Protein AF-A0A8J3LTC5-F1 (afdb_monomer_lite)

Foldseek 3Di:
DDDDDDDDDDPDDDDDPPDDDDPDLVQLLQLLVQVLVQCVVVVDDPADFPDDDDDDLDQHGHDDDDPDDDDDDDDDDDDDPDDDDDDDQQPQLCVPWPFDDFDDDDDDDPLPPDPPLCPRVLVRFARTATDQFQKHFHHSVVQVLVQVLLCLLDPCCVVFKTFTMAGQQLWTWIWGRPDPDATFIKTHHLLQSDIGTPVDHPRCCRNPCCNPPVCVSPVVLVVVLCVVVVVDDGQDSQKHWYFCGRVSSNDDPDSVRTDIDGSSVRSSVSSSVCVVCVPPDRNDYPPHDDDDDD

Sequence (294 aa):
MDVGHTVELQLDGMDDISNMSLFDRSVNRSLGSQTDKQIKKLGLSPGDLGGRSTDHFEITLSRFTRGGERATRWTAPRPDHNLSWESAVLENFLTQYRVTDRLDEAPAGDLGAVPPDLAELFRSMAGLTFNDGLYRIHTPRTAADSNEFCARLIQGFADSMYCFGFDWLGRNLAIDMSGRGEPLVVLVEPGAGEYMESGMGIRAFHDETLVEDPTALAAGFFDEWRAAHPEFTRLRYDQCIGCKVPLFLGGEDEVDNLEVVPYDVYWELCVQLRTGVRRMAPGTSIGRIIKASE

Organism: NCBI:txid373681

Secondary structure (DSSP, 8-state):
------------S---S-------HHHHHHHHHHHHHHHHHHT--TT-------SSS------------------PPPPPS----S--TTHHHHHHS-EEEEPPP----------GGGHHHHHHHTTEEEGGGTEEEPPHHHHHHHHHHHHHHSTTHHHHEEEEEEETT-PEEEEE--SSSSPEEEEEETTTTEEEEEEEEHHHIIIIIHHH-GGGGTHHHHHHHHHH-TT-----TTEEEEESS-GGGT--SSGGGEEEEEHHHHHHHHHHHHHHHTTSPTT-------PPP-

Radius of gyration: 21.99 Å; chains: 1; bounding box: 78×55×55 Å

pLDDT: mean 70.3, std 28.05, range [23.91, 98.69]

InterPro domains:
  IPR015002 T6SS immunity protein Tdi1, C-terminal [PF08906] (231-273)

Structure (mmCIF, N/CA/C/O backbone):
data_AF-A0A8J3LTC5-F1
#
_entry.id   AF-A0A8J3LTC5-F1
#
loop_
_atom_site.group_PDB
_atom_site.id
_atom_site.type_symbol
_atom_site.label_atom_id
_atom_site.label_alt_id
_atom_site.label_comp_id
_atom_site.label_asym_id
_atom_site.label_entity_id
_atom_site.label_seq_id
_atom_site.pdbx_PDB_ins_code
_atom_site.Cartn_x
_atom_site.Cartn_y
_atom_site.Cartn_z
_atom_site.occupancy
_atom_site.B_iso_or_equiv
_atom_site.auth_seq_id
_atom_site.auth_comp_id
_atom_site.auth_asym_id
_atom_site.auth_atom_id
_atom_site.pdbx_PDB_model_num
ATOM 1 N N . MET A 1 1 ? 50.823 -24.101 32.800 1.00 31.62 1 MET A N 1
ATOM 2 C CA . MET A 1 1 ? 50.719 -23.242 31.607 1.00 31.62 1 MET A CA 1
ATOM 3 C C . MET A 1 1 ? 50.329 -24.154 30.452 1.00 31.62 1 MET A C 1
ATOM 5 O O . MET A 1 1 ? 51.098 -25.055 30.152 1.00 31.62 1 MET A O 1
ATOM 9 N N . ASP A 1 2 ? 49.130 -24.051 29.890 1.00 28.39 2 ASP A N 1
ATOM 10 C CA . ASP A 1 2 ? 48.067 -23.115 30.278 1.00 28.39 2 ASP A CA 1
ATOM 11 C C . ASP A 1 2 ? 46.662 -23.719 30.193 1.00 28.39 2 ASP A C 1
ATOM 13 O O . ASP A 1 2 ? 46.491 -24.822 29.676 1.00 28.39 2 ASP A O 1
ATOM 17 N N . VAL A 1 3 ? 45.693 -23.033 30.800 1.00 29.30 3 VAL A N 1
ATOM 18 C CA . VAL A 1 3 ? 44.331 -23.527 31.061 1.00 29.30 3 VAL A CA 1
ATOM 19 C C . VAL A 1 3 ? 43.290 -22.629 30.391 1.00 29.30 3 VAL A C 1
ATOM 21 O O . VAL A 1 3 ? 43.399 -21.410 30.453 1.00 29.30 3 VAL A O 1
ATOM 24 N N . GLY A 1 4 ? 42.227 -23.245 29.865 1.00 25.70 4 GLY A N 1
ATOM 25 C CA . GLY A 1 4 ? 40.977 -22.569 29.503 1.00 25.70 4 GLY A CA 1
ATOM 26 C C . GLY A 1 4 ? 40.869 -22.151 28.025 1.00 25.70 4 GLY A C 1
ATOM 27 O O . GLY A 1 4 ? 41.874 -21.911 27.369 1.00 25.70 4 GLY A O 1
ATOM 28 N N . HIS A 1 5 ? 39.678 -22.073 27.424 1.00 29.86 5 HIS A N 1
ATOM 29 C CA . HIS A 1 5 ? 38.336 -22.322 27.967 1.00 29.86 5 HIS A CA 1
ATOM 30 C C . HIS A 1 5 ? 37.431 -23.009 26.937 1.00 29.86 5 HIS A C 1
ATOM 32 O O . HIS A 1 5 ? 37.390 -22.617 25.773 1.00 29.86 5 HIS A O 1
ATOM 38 N N . THR A 1 6 ? 36.647 -23.984 27.399 1.00 28.30 6 THR A N 1
ATOM 39 C CA . THR A 1 6 ? 35.408 -24.402 26.733 1.00 28.30 6 THR A CA 1
ATOM 40 C C . THR A 1 6 ? 34.361 -23.308 26.931 1.00 28.30 6 THR A C 1
ATOM 42 O O . THR A 1 6 ? 34.205 -22.822 28.052 1.00 28.30 6 THR A O 1
ATOM 45 N N . VAL A 1 7 ? 33.619 -22.958 25.881 1.00 26.34 7 VAL A N 1
ATOM 46 C CA . VAL A 1 7 ? 32.373 -22.191 25.996 1.00 26.34 7 VAL A CA 1
ATOM 47 C C . VAL A 1 7 ? 31.274 -23.003 25.326 1.00 26.34 7 VAL A C 1
ATOM 49 O O . VAL A 1 7 ? 31.188 -23.061 24.101 1.00 26.34 7 VAL A O 1
ATOM 52 N N . GLU A 1 8 ? 30.456 -23.660 26.143 1.00 24.47 8 GLU A N 1
ATOM 53 C CA . GLU A 1 8 ? 29.124 -24.086 25.725 1.00 24.47 8 GLU A CA 1
ATOM 54 C C . GLU A 1 8 ? 28.235 -22.843 25.648 1.00 24.47 8 GLU A C 1
ATOM 56 O O . GLU A 1 8 ? 28.201 -22.042 26.582 1.00 24.47 8 GLU A O 1
ATOM 61 N N . LEU A 1 9 ? 27.494 -22.694 24.551 1.00 26.22 9 LEU A N 1
ATOM 62 C CA . LEU A 1 9 ? 26.351 -21.791 24.487 1.00 26.22 9 LEU A CA 1
ATOM 63 C C . LEU A 1 9 ? 25.085 -22.643 24.468 1.00 26.22 9 LEU A C 1
ATOM 65 O O . LEU A 1 9 ? 24.658 -23.124 23.419 1.00 26.22 9 LEU A O 1
ATOM 69 N N . GLN A 1 10 ? 24.490 -22.825 25.648 1.00 24.31 10 GLN A N 1
ATOM 70 C CA . GLN A 1 10 ? 23.059 -23.089 25.726 1.00 24.31 10 GLN A CA 1
ATOM 71 C C . GLN A 1 10 ? 22.331 -21.862 25.175 1.00 24.31 10 GLN A C 1
ATOM 73 O O . GLN A 1 10 ? 22.488 -20.765 25.708 1.00 24.31 10 GLN A O 1
ATOM 78 N N . LEU A 1 11 ? 21.516 -22.064 24.144 1.00 26.73 11 LEU A N 1
ATOM 79 C CA . LEU A 1 11 ? 20.452 -21.141 23.775 1.00 26.73 11 LEU A CA 1
ATOM 80 C C . LEU A 1 11 ? 19.127 -21.839 24.067 1.00 26.73 11 LEU A C 1
ATOM 82 O O . LEU A 1 11 ? 18.593 -22.579 23.247 1.00 26.73 11 LEU A O 1
ATOM 86 N N . ASP A 1 12 ? 18.661 -21.630 25.293 1.00 25.41 12 ASP A N 1
ATOM 87 C CA . ASP A 1 12 ? 17.285 -21.858 25.710 1.00 25.41 12 ASP A CA 1
ATOM 88 C C . ASP A 1 12 ? 16.775 -20.505 26.219 1.00 25.41 12 ASP A C 1
ATOM 90 O O . ASP A 1 12 ? 17.345 -19.950 27.161 1.00 25.41 12 ASP A O 1
ATOM 94 N N . GLY A 1 13 ? 15.770 -19.939 25.546 1.00 24.36 13 GLY A N 1
ATOM 95 C CA . GLY A 1 13 ? 15.201 -18.631 25.880 1.00 24.36 13 GLY A CA 1
ATOM 96 C C . GLY A 1 13 ? 15.113 -17.639 24.716 1.00 24.36 13 GLY A C 1
ATOM 97 O O . GLY A 1 13 ? 16.078 -16.948 24.423 1.00 24.36 13 GLY A O 1
ATOM 98 N N . MET A 1 14 ? 13.894 -17.520 24.174 1.00 25.42 14 MET A N 1
ATOM 99 C CA . MET A 1 14 ? 13.327 -16.349 23.480 1.00 25.42 14 MET A CA 1
ATOM 100 C C . MET A 1 14 ? 14.137 -15.758 22.310 1.00 25.42 14 MET A C 1
ATOM 102 O O . MET A 1 14 ? 15.011 -14.917 22.502 1.00 25.42 14 MET A O 1
ATOM 106 N N . ASP A 1 15 ? 13.732 -16.110 21.085 1.00 29.50 15 ASP A N 1
ATOM 107 C CA . ASP A 1 15 ? 14.152 -15.420 19.860 1.00 29.50 15 ASP A CA 1
ATOM 108 C C . ASP A 1 15 ? 13.657 -13.960 19.866 1.00 29.50 15 ASP A C 1
ATOM 110 O O . ASP A 1 15 ? 12.495 -13.664 19.578 1.00 29.50 15 ASP A O 1
ATOM 114 N N . ASP A 1 16 ? 14.555 -13.046 20.227 1.00 23.91 16 ASP A N 1
ATOM 115 C CA . ASP A 1 16 ? 14.355 -11.599 20.185 1.00 23.91 16 ASP A CA 1
ATOM 116 C C . ASP A 1 16 ? 14.479 -11.104 18.727 1.00 23.91 16 ASP A C 1
ATOM 118 O O . ASP A 1 16 ? 15.481 -11.368 18.052 1.00 23.91 16 ASP A O 1
ATOM 122 N N . ILE A 1 17 ? 13.456 -10.409 18.213 1.00 28.39 17 ILE A N 1
ATOM 123 C CA . ILE A 1 17 ? 13.329 -10.006 16.795 1.00 28.39 17 ILE A CA 1
ATOM 124 C C . ILE A 1 17 ? 14.164 -8.737 16.523 1.00 28.39 17 ILE A C 1
ATOM 126 O O . ILE A 1 17 ? 13.683 -7.713 16.047 1.00 28.39 17 ILE A O 1
ATOM 130 N N . SER A 1 18 ? 15.450 -8.785 16.873 1.00 26.88 18 SER A N 1
ATOM 131 C CA . SER A 1 18 ? 16.335 -7.615 16.900 1.00 26.88 18 SER A CA 1
ATOM 132 C C . SER A 1 18 ? 17.757 -7.895 16.388 1.00 26.88 18 SER A C 1
ATOM 134 O O . SER A 1 18 ? 18.720 -7.267 16.818 1.00 26.88 18 SER A O 1
ATOM 136 N N . ASN A 1 19 ? 17.908 -8.802 15.410 1.00 24.11 19 ASN A N 1
ATOM 137 C CA . ASN A 1 19 ? 19.162 -8.988 14.660 1.00 24.11 19 ASN A CA 1
ATOM 138 C C . ASN A 1 19 ? 18.941 -9.441 13.201 1.00 24.11 19 ASN A C 1
ATOM 140 O O . ASN A 1 19 ? 19.167 -10.598 12.849 1.00 24.11 19 ASN A O 1
ATOM 144 N N . MET A 1 20 ? 18.579 -8.506 12.316 1.00 26.44 20 MET A N 1
ATOM 145 C CA . MET A 1 20 ? 18.713 -8.690 10.863 1.00 26.44 20 MET A CA 1
ATOM 146 C C . MET A 1 20 ? 19.677 -7.665 10.266 1.00 26.44 20 MET A C 1
ATOM 148 O O . MET A 1 20 ? 19.299 -6.588 9.812 1.00 26.44 20 MET A O 1
ATOM 152 N N . SER A 1 21 ? 20.957 -8.038 10.217 1.00 25.97 21 SER A N 1
ATOM 153 C CA . SER A 1 21 ? 21.893 -7.419 9.284 1.00 25.97 21 SER A CA 1
ATOM 154 C C . SER A 1 21 ? 21.507 -7.798 7.853 1.00 25.97 21 SER A C 1
ATOM 156 O O . SER A 1 21 ? 21.454 -8.986 7.536 1.00 25.97 21 SER A O 1
ATOM 158 N N . LEU A 1 22 ? 21.291 -6.786 7.008 1.00 28.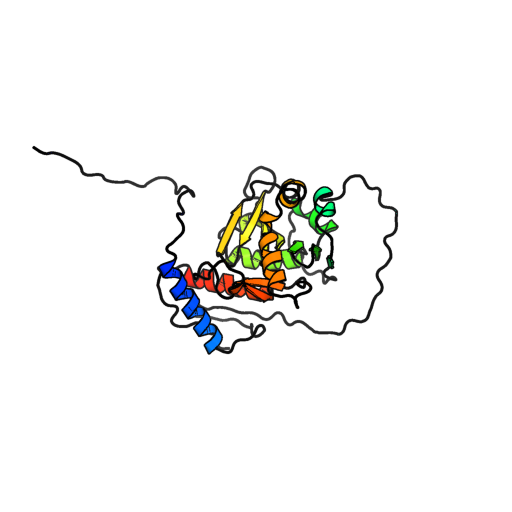80 22 LEU A N 1
ATOM 159 C CA . LEU A 1 22 ? 21.126 -6.852 5.548 1.00 28.80 22 LEU A CA 1
ATOM 160 C C . LEU A 1 22 ? 21.775 -8.101 4.912 1.00 28.80 22 LEU A C 1
ATOM 162 O O . LEU A 1 22 ? 23.002 -8.198 4.840 1.00 28.80 22 LEU A O 1
ATOM 166 N N . PHE A 1 23 ? 20.949 -9.043 4.445 1.00 29.12 23 PHE A N 1
ATOM 167 C CA . PHE A 1 23 ? 21.413 -10.307 3.863 1.00 29.12 23 PHE A CA 1
ATOM 168 C C . PHE A 1 23 ? 22.238 -10.115 2.571 1.00 29.12 23 PHE A C 1
ATOM 170 O O . PHE A 1 23 ? 22.130 -9.114 1.860 1.00 29.12 23 PHE A O 1
ATOM 177 N N . ASP A 1 24 ? 23.092 -11.100 2.281 1.00 31.95 24 ASP A N 1
ATOM 178 C CA . ASP A 1 24 ? 24.191 -11.014 1.311 1.00 31.95 24 ASP A CA 1
ATOM 179 C C . ASP A 1 24 ? 23.737 -10.738 -0.142 1.00 31.95 24 ASP A C 1
ATOM 181 O O . ASP A 1 24 ? 23.257 -11.615 -0.871 1.00 31.95 24 ASP A O 1
ATOM 185 N N . ARG A 1 25 ? 23.960 -9.492 -0.587 1.00 31.03 25 ARG A N 1
ATOM 186 C CA . ARG A 1 25 ? 23.574 -8.960 -1.910 1.00 31.03 25 ARG A CA 1
ATOM 187 C C . ARG A 1 25 ? 24.121 -9.761 -3.099 1.00 31.03 25 ARG A C 1
ATOM 189 O O . ARG A 1 25 ? 23.594 -9.652 -4.204 1.00 31.03 25 ARG A O 1
ATOM 196 N N . SER A 1 26 ? 25.202 -10.527 -2.927 1.00 26.58 26 SER A N 1
ATOM 197 C CA . SER A 1 26 ? 25.793 -11.310 -4.024 1.00 26.58 26 SER A CA 1
ATOM 198 C C . SER A 1 26 ? 24.923 -12.499 -4.440 1.00 26.58 26 SER A C 1
ATOM 200 O O . SER A 1 26 ? 24.885 -12.867 -5.615 1.00 26.58 26 SER A O 1
ATOM 202 N N . VAL A 1 27 ? 24.197 -13.062 -3.477 1.00 28.03 27 VAL A N 1
ATOM 203 C CA . VAL A 1 27 ? 23.517 -14.346 -3.598 1.00 28.03 27 VAL A CA 1
ATOM 204 C C . VAL A 1 27 ? 22.135 -14.192 -4.230 1.00 28.03 27 VAL A C 1
ATOM 206 O O . VAL A 1 27 ? 21.767 -14.957 -5.126 1.00 28.03 27 VAL A O 1
ATOM 209 N N . ASN A 1 28 ? 21.397 -13.157 -3.823 1.00 30.69 28 ASN A N 1
ATOM 210 C CA . ASN A 1 28 ? 20.033 -12.936 -4.289 1.00 30.69 28 ASN A CA 1
ATOM 211 C C . ASN A 1 28 ? 19.993 -12.554 -5.783 1.00 30.69 28 ASN A C 1
ATOM 213 O O . ASN A 1 28 ? 19.216 -13.146 -6.522 1.00 30.69 28 ASN A O 1
ATOM 217 N N . ARG A 1 29 ? 20.910 -11.709 -6.288 1.00 32.47 29 ARG A N 1
ATOM 218 C CA . ARG A 1 29 ? 20.985 -11.333 -7.725 1.00 32.47 29 ARG A CA 1
ATOM 219 C C . ARG A 1 29 ? 20.972 -12.514 -8.711 1.00 32.47 29 ARG A C 1
ATOM 221 O O . ARG A 1 29 ? 20.499 -12.383 -9.843 1.00 32.47 29 ARG A O 1
ATOM 228 N N . SER A 1 30 ? 21.490 -13.674 -8.301 1.00 31.00 30 SER A N 1
ATOM 229 C CA . SER A 1 30 ? 21.463 -14.898 -9.111 1.00 31.00 30 SER A CA 1
ATOM 230 C C . SER A 1 30 ? 20.042 -15.453 -9.288 1.00 31.00 30 SER A C 1
ATOM 232 O O . SER A 1 30 ? 19.679 -15.861 -10.392 1.00 31.00 30 SER A O 1
ATOM 234 N N . LEU A 1 31 ? 19.221 -15.427 -8.232 1.00 30.22 31 LEU A N 1
ATOM 235 C CA . LEU A 1 31 ? 17.828 -15.892 -8.227 1.00 30.22 31 LEU A CA 1
ATOM 236 C C . LEU A 1 31 ? 16.933 -15.016 -9.112 1.00 30.22 31 LEU A C 1
ATOM 238 O O . LEU A 1 31 ? 16.167 -15.535 -9.931 1.00 30.22 31 LEU A O 1
ATOM 242 N N . GLY A 1 32 ? 17.078 -13.696 -9.000 1.00 31.05 32 GLY A N 1
ATOM 243 C CA . GLY A 1 32 ? 16.338 -12.723 -9.796 1.00 31.05 32 GLY A CA 1
ATOM 244 C C . GLY A 1 32 ? 16.607 -12.877 -11.288 1.00 31.05 32 GLY A C 1
ATOM 245 O O . GLY A 1 32 ? 15.689 -13.129 -12.065 1.00 31.05 32 GLY A O 1
ATOM 246 N N . SER A 1 33 ? 17.886 -12.882 -11.687 1.00 35.19 33 SER A N 1
ATOM 247 C CA . SER A 1 33 ? 18.285 -13.073 -13.091 1.00 35.19 33 SER A CA 1
ATOM 248 C C . SER A 1 33 ? 17.805 -14.402 -13.694 1.00 35.19 33 SER A C 1
ATOM 250 O O . SER A 1 33 ? 17.624 -14.502 -14.910 1.00 35.19 33 SER A O 1
ATOM 252 N N . GLN A 1 34 ? 17.618 -15.443 -12.877 1.00 34.25 34 GLN A N 1
ATOM 253 C CA . GLN A 1 34 ? 17.077 -16.729 -13.322 1.00 34.25 34 GLN A CA 1
ATOM 254 C C . GLN A 1 34 ? 15.556 -16.686 -13.492 1.00 34.25 34 GLN A C 1
ATOM 256 O O . GLN A 1 34 ? 15.058 -17.146 -14.518 1.00 34.25 34 GLN A O 1
ATOM 261 N N . THR A 1 35 ? 14.838 -16.093 -12.537 1.00 37.78 35 THR A N 1
ATOM 262 C CA . THR A 1 35 ? 13.380 -15.878 -12.582 1.00 37.78 35 THR A CA 1
ATOM 263 C C . THR A 1 35 ? 12.986 -15.089 -13.829 1.00 37.78 35 THR A C 1
ATOM 265 O O . THR A 1 35 ? 12.155 -15.533 -14.619 1.00 37.78 35 THR A O 1
ATOM 268 N N . ASP A 1 36 ? 13.704 -14.001 -14.090 1.00 40.97 36 ASP A N 1
ATOM 269 C CA . ASP A 1 36 ? 13.510 -13.117 -15.238 1.00 40.97 36 ASP A CA 1
ATOM 270 C C . ASP A 1 36 ? 13.684 -13.845 -16.587 1.00 40.97 36 ASP A C 1
ATOM 272 O O . ASP A 1 36 ? 12.889 -13.705 -17.522 1.00 40.97 36 ASP A O 1
ATOM 276 N N . LYS A 1 37 ? 14.703 -14.715 -16.675 1.00 43.91 37 LYS A N 1
ATOM 277 C CA . LYS A 1 37 ? 14.948 -15.579 -17.842 1.00 43.91 37 LYS A CA 1
ATOM 278 C C . LYS A 1 37 ? 13.875 -16.656 -18.005 1.00 43.91 37 LYS A C 1
ATOM 280 O O . LYS A 1 37 ? 13.566 -17.007 -19.140 1.00 43.91 37 LYS A O 1
ATOM 285 N N . GLN A 1 38 ? 13.317 -17.187 -16.916 1.00 42.09 38 GLN A N 1
ATOM 286 C CA . GLN A 1 38 ? 12.228 -18.172 -16.961 1.00 42.09 38 GLN A CA 1
ATOM 287 C C . GLN A 1 38 ? 10.937 -17.517 -17.478 1.00 42.09 38 GLN A C 1
ATOM 289 O O . GLN A 1 38 ? 10.353 -18.025 -18.432 1.00 42.09 38 GLN A O 1
ATOM 294 N N . ILE A 1 39 ? 10.549 -16.356 -16.935 1.00 44.84 39 ILE A N 1
ATOM 295 C CA . ILE A 1 39 ? 9.355 -15.596 -17.353 1.00 44.84 39 ILE A CA 1
ATOM 296 C C . ILE A 1 39 ? 9.434 -15.244 -18.848 1.00 44.84 39 ILE A C 1
ATOM 298 O O . ILE A 1 39 ? 8.544 -15.608 -19.620 1.00 44.84 39 ILE A O 1
ATOM 302 N N . LYS A 1 40 ? 10.555 -14.654 -19.290 1.00 47.81 40 LYS A N 1
ATOM 303 C CA . LYS A 1 40 ? 10.793 -14.302 -20.705 1.00 47.81 40 LYS A CA 1
ATOM 304 C C . LYS A 1 40 ? 10.814 -15.528 -21.631 1.00 47.81 40 LYS A C 1
ATOM 306 O O . LYS A 1 40 ? 10.359 -15.442 -22.768 1.00 47.81 40 LYS A O 1
ATOM 311 N N . LYS A 1 41 ? 11.290 -16.686 -21.156 1.00 41.56 41 LYS A N 1
ATOM 312 C CA . LYS A 1 41 ? 11.316 -17.951 -21.918 1.00 41.56 41 LYS A CA 1
ATOM 313 C C . LYS A 1 41 ? 9.947 -18.636 -22.016 1.00 41.56 41 LYS A C 1
ATOM 315 O O . LYS A 1 41 ? 9.735 -19.407 -22.949 1.00 41.56 41 LYS A O 1
ATOM 320 N N . LEU A 1 42 ? 9.038 -18.377 -21.076 1.00 40.09 42 LEU A N 1
ATOM 321 C CA . LEU A 1 42 ? 7.676 -18.923 -21.073 1.00 40.09 42 LEU A CA 1
ATOM 322 C C . LEU A 1 42 ? 6.686 -18.089 -21.906 1.00 40.09 42 LEU A C 1
ATOM 324 O O . LEU A 1 42 ? 5.566 -18.543 -22.122 1.00 40.09 42 LEU A O 1
ATOM 328 N N . GLY A 1 43 ? 7.085 -16.904 -22.389 1.00 36.44 43 GLY A N 1
ATOM 329 C CA . GLY A 1 43 ? 6.260 -16.056 -23.262 1.00 36.44 43 GLY A CA 1
ATOM 330 C C . GLY A 1 43 ? 5.000 -15.495 -22.592 1.00 36.44 43 GLY A C 1
ATOM 331 O O . GLY A 1 43 ? 4.046 -15.143 -23.281 1.00 36.44 43 GLY A O 1
ATOM 332 N N . LEU A 1 44 ? 4.979 -15.453 -21.257 1.00 41.47 44 LEU A N 1
ATOM 333 C CA . LEU A 1 44 ? 3.811 -15.059 -20.475 1.00 41.47 44 LEU A CA 1
ATOM 334 C C . LEU A 1 44 ? 3.561 -13.551 -20.582 1.00 41.47 44 LEU A C 1
ATOM 336 O O . LEU A 1 44 ? 4.488 -12.750 -20.499 1.00 41.47 44 LEU A O 1
ATOM 340 N N . SER A 1 45 ? 2.291 -13.183 -20.735 1.00 36.12 45 SER A N 1
ATOM 341 C CA . SER A 1 45 ? 1.803 -11.801 -20.685 1.00 36.12 45 SER A CA 1
ATOM 342 C C . SER A 1 45 ? 0.810 -11.646 -19.521 1.00 36.12 45 SER A C 1
ATOM 344 O O . SER A 1 45 ? 0.189 -12.641 -19.130 1.00 36.12 45 SER A O 1
ATOM 346 N N . PRO A 1 46 ? 0.608 -10.439 -18.959 1.00 30.59 46 PRO A N 1
ATOM 347 C CA . PRO A 1 46 ? -0.384 -10.231 -17.901 1.00 30.59 46 PRO A CA 1
ATOM 348 C C . PRO A 1 46 ? -1.810 -10.599 -18.371 1.00 30.59 46 PRO A C 1
ATOM 350 O O . PRO A 1 46 ? -2.374 -9.911 -19.221 1.00 30.59 46 PRO A O 1
ATOM 353 N N . GLY A 1 47 ? -2.393 -11.685 -17.832 1.00 31.17 47 GLY A N 1
ATOM 354 C CA . GLY A 1 47 ? -3.782 -12.107 -18.124 1.00 31.17 47 GLY A CA 1
ATOM 355 C C . GLY A 1 47 ? -4.112 -13.619 -18.113 1.00 31.17 47 GLY A C 1
ATOM 356 O O . GLY A 1 47 ? -5.283 -13.991 -18.193 1.00 31.17 47 GLY A O 1
ATOM 357 N N . ASP A 1 48 ? -3.128 -14.517 -18.000 1.00 34.34 48 ASP A N 1
ATOM 358 C CA . ASP A 1 48 ? -3.289 -15.956 -18.324 1.00 34.34 48 ASP A CA 1
ATOM 359 C C . ASP A 1 48 ? -3.665 -16.919 -17.162 1.00 34.34 48 ASP A C 1
ATOM 361 O O . ASP A 1 48 ? -3.406 -18.122 -17.240 1.00 34.34 48 ASP A O 1
ATOM 365 N N . LEU A 1 49 ? -4.250 -16.425 -16.069 1.00 36.19 49 LEU A N 1
ATOM 366 C CA . LEU A 1 49 ? -4.199 -17.079 -14.744 1.00 36.19 49 LEU A CA 1
ATOM 367 C C . LEU A 1 49 ? -5.451 -17.928 -14.408 1.00 36.19 49 LEU A C 1
ATOM 369 O O . LEU A 1 49 ? -6.462 -17.306 -14.142 1.00 36.19 49 LEU A O 1
ATOM 373 N N . GLY A 1 50 ? -5.464 -19.279 -14.370 1.00 29.36 50 GLY A N 1
ATOM 374 C CA . GLY A 1 50 ? -6.725 -20.042 -14.137 1.00 29.36 50 GLY A CA 1
ATOM 375 C C . GLY A 1 50 ? -6.710 -21.572 -13.870 1.00 29.36 50 GLY A C 1
ATOM 376 O O . GLY A 1 50 ? -6.566 -22.313 -14.831 1.00 29.36 50 GLY A O 1
ATOM 377 N N . GLY A 1 51 ? -7.033 -22.055 -12.652 1.00 27.59 51 GLY A N 1
ATOM 378 C CA . GLY A 1 51 ? -7.470 -23.450 -12.356 1.00 27.59 51 GLY A CA 1
ATOM 379 C C . GLY A 1 51 ? -6.706 -24.200 -11.235 1.00 27.59 51 GLY A C 1
ATOM 380 O O . GLY A 1 51 ? -5.607 -23.797 -10.878 1.00 27.59 51 GLY A O 1
ATOM 381 N N . ARG A 1 52 ? -7.285 -25.278 -10.659 1.00 30.25 52 ARG A N 1
ATOM 382 C CA . ARG A 1 52 ? -6.709 -26.113 -9.562 1.00 30.25 52 ARG A CA 1
ATOM 383 C C . ARG A 1 52 ? -6.495 -27.581 -9.997 1.00 30.25 52 ARG A C 1
ATOM 385 O O . ARG A 1 52 ? -7.429 -28.113 -10.589 1.00 30.25 52 ARG A O 1
ATOM 392 N N . SER A 1 53 ? -5.417 -28.255 -9.547 1.00 29.81 53 SER A N 1
ATOM 393 C CA . SER A 1 53 ? -5.464 -29.470 -8.678 1.00 29.81 53 SER A CA 1
ATOM 394 C C . SER A 1 53 ? -4.272 -30.462 -8.802 1.00 29.81 53 SER A C 1
ATOM 396 O O . SER A 1 53 ? -4.223 -31.267 -9.727 1.00 29.81 53 SER A O 1
ATOM 398 N N . THR A 1 54 ? -3.518 -30.576 -7.702 1.00 31.39 54 THR A N 1
ATOM 399 C CA . THR A 1 54 ? -3.001 -31.790 -7.015 1.00 31.39 54 THR A CA 1
ATOM 400 C C . THR A 1 54 ? -1.724 -32.511 -7.473 1.00 31.39 54 THR A C 1
ATOM 402 O O . THR A 1 54 ? -1.650 -33.119 -8.539 1.00 31.39 54 THR A O 1
ATOM 405 N N . ASP A 1 55 ? -0.857 -32.655 -6.461 1.00 25.17 55 ASP A N 1
ATOM 406 C CA . ASP A 1 55 ? 0.222 -33.626 -6.271 1.00 25.17 55 ASP A CA 1
ATOM 407 C C . ASP A 1 55 ? 1.578 -33.376 -6.953 1.00 25.17 55 ASP A C 1
ATOM 409 O O . ASP A 1 55 ? 2.295 -34.320 -7.271 1.00 25.17 55 ASP A O 1
ATOM 413 N N . HIS A 1 56 ? 2.035 -32.117 -6.981 1.00 27.41 56 HIS A N 1
ATOM 414 C CA . HIS A 1 56 ? 3.384 -31.740 -6.502 1.00 27.41 56 HIS A CA 1
ATOM 415 C C . HIS A 1 56 ? 3.382 -30.290 -5.947 1.00 27.41 56 HIS A C 1
ATOM 417 O O . HIS A 1 56 ? 2.317 -29.707 -5.778 1.00 27.41 56 HIS A O 1
ATOM 423 N N . PHE A 1 57 ? 4.528 -29.696 -5.561 1.00 30.28 57 PHE A N 1
ATOM 424 C CA . PHE A 1 57 ? 4.536 -28.304 -5.058 1.00 30.28 57 PHE A CA 1
ATOM 425 C C . PHE A 1 57 ? 4.144 -27.327 -6.181 1.00 30.28 57 PHE A C 1
ATOM 427 O O . PHE A 1 57 ? 4.950 -26.988 -7.048 1.00 30.28 57 PHE A O 1
ATOM 434 N N . GLU A 1 58 ? 2.875 -26.925 -6.155 1.00 31.28 58 GLU A N 1
ATOM 435 C CA . GLU A 1 58 ? 2.161 -26.240 -7.228 1.00 31.28 58 GLU A CA 1
ATOM 436 C C . GLU A 1 58 ? 2.016 -24.741 -6.988 1.00 31.28 58 GLU A C 1
ATOM 438 O O . GLU A 1 58 ? 1.615 -24.283 -5.918 1.00 31.28 58 GLU A O 1
ATOM 443 N N . ILE A 1 59 ? 2.252 -23.980 -8.052 1.00 31.00 59 ILE A N 1
ATOM 444 C CA . ILE A 1 59 ? 1.922 -22.564 -8.143 1.00 31.00 59 ILE A CA 1
ATOM 445 C C . ILE A 1 59 ? 0.529 -22.466 -8.788 1.00 31.00 59 ILE A C 1
ATOM 447 O O . ILE A 1 59 ? 0.377 -22.699 -9.987 1.00 31.00 59 ILE A O 1
ATOM 451 N N . THR A 1 60 ? -0.498 -22.187 -7.976 1.00 28.94 60 THR A N 1
ATOM 452 C CA . THR A 1 60 ? -1.911 -22.154 -8.407 1.00 28.94 60 THR A CA 1
ATOM 453 C C . THR A 1 60 ? -2.346 -20.734 -8.758 1.00 28.94 60 THR A C 1
ATOM 455 O O . THR A 1 60 ? -2.305 -19.846 -7.916 1.00 28.94 60 THR A O 1
ATOM 458 N N . LEU A 1 61 ? -2.827 -20.537 -9.985 1.00 32.91 61 LEU A N 1
ATOM 459 C CA . LEU A 1 61 ? -3.283 -19.256 -10.535 1.00 32.91 61 LEU A CA 1
ATOM 460 C C . LEU A 1 61 ? -4.785 -19.370 -10.856 1.00 32.91 61 LEU A C 1
ATOM 462 O O . LEU A 1 61 ? -5.180 -20.375 -11.438 1.00 32.91 61 LEU A O 1
ATOM 466 N N . SER A 1 62 ? -5.642 -18.396 -10.515 1.00 28.05 62 SER A N 1
ATOM 467 C CA . SER A 1 62 ? -7.103 -18.484 -10.765 1.00 28.05 62 SER A CA 1
ATOM 468 C C . SER A 1 62 ? -7.697 -17.228 -11.437 1.00 28.05 62 SER A C 1
ATOM 470 O O . SER A 1 62 ? -7.219 -16.125 -11.185 1.00 28.05 62 SER A O 1
ATOM 472 N N . ARG A 1 63 ? -8.694 -17.385 -12.336 1.00 32.84 63 ARG A N 1
ATOM 473 C CA . ARG A 1 63 ? -9.199 -16.287 -13.198 1.00 32.84 63 ARG A CA 1
ATOM 474 C C . ARG A 1 63 ? -10.277 -15.477 -12.490 1.00 32.84 63 ARG A C 1
ATOM 476 O O . ARG A 1 63 ? -11.374 -15.991 -12.284 1.00 32.84 63 ARG A O 1
ATOM 483 N N . PHE A 1 64 ? -10.058 -14.172 -12.355 1.00 30.38 64 PHE A N 1
ATOM 484 C CA . PHE A 1 64 ? -11.160 -13.211 -12.376 1.00 30.38 64 PHE A CA 1
ATOM 485 C C . PHE A 1 64 ? -11.569 -12.924 -13.827 1.00 30.38 64 PHE A C 1
ATOM 487 O O . PHE A 1 64 ? -10.874 -12.236 -14.577 1.00 30.38 64 PHE A O 1
ATOM 494 N N . THR A 1 65 ? -12.723 -13.441 -14.251 1.00 26.66 65 THR A N 1
ATOM 495 C CA . THR A 1 65 ? -13.318 -13.078 -15.545 1.00 26.66 65 THR A CA 1
ATOM 496 C C . THR A 1 65 ? -13.940 -11.686 -15.465 1.00 26.66 65 THR A C 1
ATOM 498 O O . THR A 1 65 ? -15.093 -11.536 -15.057 1.00 26.66 65 THR A O 1
ATOM 501 N N . ARG A 1 66 ? -13.205 -10.654 -15.891 1.00 31.83 66 ARG A N 1
ATOM 502 C CA . ARG A 1 66 ? -13.785 -9.321 -16.102 1.00 31.83 66 ARG A CA 1
ATOM 503 C C . ARG A 1 66 ? -14.721 -9.341 -17.312 1.00 31.83 66 ARG A C 1
ATOM 505 O O . ARG A 1 66 ? -14.271 -9.354 -18.456 1.00 31.83 66 ARG A O 1
ATOM 512 N N . GLY A 1 67 ? -16.026 -9.308 -17.050 1.00 28.66 67 GLY A N 1
ATOM 513 C CA . GLY A 1 67 ? -17.021 -8.946 -18.055 1.00 28.66 67 GLY A CA 1
ATOM 514 C C . GLY A 1 67 ? -16.795 -7.496 -18.475 1.00 28.66 67 GLY A C 1
ATOM 515 O O . GLY A 1 67 ? -17.026 -6.581 -17.689 1.00 28.66 67 GLY A O 1
ATOM 516 N N . GLY A 1 68 ? -16.280 -7.286 -19.684 1.00 30.45 68 GLY A N 1
ATOM 517 C CA . GLY A 1 68 ? -16.080 -5.949 -20.228 1.00 30.45 68 GLY A CA 1
ATOM 518 C C . GLY A 1 68 ? -17.361 -5.428 -20.865 1.00 30.45 68 GLY A C 1
ATOM 519 O O . GLY A 1 68 ? -17.855 -6.037 -21.810 1.00 30.45 68 GLY A O 1
ATOM 520 N N . GLU A 1 69 ? -17.852 -4.274 -20.418 1.00 27.97 69 GLU A N 1
ATOM 521 C CA . GLU A 1 69 ? -18.910 -3.543 -21.117 1.00 27.97 69 GLU A CA 1
ATOM 522 C C . GLU A 1 69 ? -18.659 -2.029 -21.118 1.00 27.97 69 GLU A C 1
ATOM 524 O O . GLU A 1 69 ? -17.854 -1.498 -20.352 1.00 27.97 69 GLU A O 1
ATOM 529 N N . ARG A 1 70 ? -19.246 -1.341 -22.102 1.00 27.33 70 ARG A N 1
ATOM 530 C CA . ARG A 1 70 ? -18.829 0.009 -22.505 1.00 27.33 70 ARG A CA 1
ATOM 531 C C . ARG A 1 70 ? -19.383 1.086 -21.578 1.00 27.33 70 ARG A C 1
ATOM 533 O O . ARG A 1 70 ? -20.583 1.140 -21.338 1.00 27.33 70 ARG A O 1
ATOM 540 N N . ALA A 1 71 ? -18.523 2.029 -21.201 1.00 25.81 71 ALA A N 1
ATOM 541 C CA . ALA A 1 71 ? -18.913 3.226 -20.467 1.00 25.81 71 ALA A CA 1
ATOM 542 C C . ALA A 1 71 ? -19.978 4.049 -21.221 1.00 25.81 71 ALA A C 1
ATOM 544 O O . ALA A 1 71 ? -19.701 4.654 -22.261 1.00 25.81 71 ALA A O 1
ATOM 545 N N . THR A 1 72 ? -21.183 4.136 -20.658 1.00 26.17 72 THR A N 1
ATOM 546 C CA . THR A 1 72 ? -22.157 5.182 -20.992 1.00 26.17 72 THR A CA 1
ATOM 547 C C . THR A 1 72 ? -22.058 6.305 -19.971 1.00 26.17 72 THR A C 1
ATOM 549 O O . THR A 1 72 ? -22.264 6.093 -18.780 1.00 26.17 72 THR A O 1
ATOM 552 N N . ARG A 1 73 ? -21.747 7.510 -20.453 1.00 24.11 73 ARG A N 1
ATOM 553 C CA . ARG A 1 73 ? -21.553 8.728 -19.657 1.00 24.11 73 ARG A CA 1
ATOM 554 C C . ARG A 1 73 ? -22.757 9.021 -18.752 1.00 24.11 73 ARG A C 1
ATOM 556 O O . ARG A 1 73 ? -23.796 9.452 -19.247 1.00 24.11 73 ARG A O 1
ATOM 563 N N . TRP A 1 74 ? -22.577 8.881 -17.441 1.00 29.25 74 TRP A N 1
ATOM 564 C CA . TRP A 1 74 ? -23.514 9.376 -16.433 1.00 29.25 74 TRP A CA 1
ATOM 565 C C . TRP A 1 74 ? -22.967 10.653 -15.782 1.00 29.25 74 TRP A C 1
ATOM 567 O O . TRP A 1 74 ? -21.757 10.820 -15.631 1.00 29.25 74 TRP A O 1
ATOM 577 N N . THR A 1 75 ? -23.846 11.595 -15.450 1.00 27.34 75 THR A N 1
ATOM 578 C CA . THR A 1 75 ? -23.484 12.858 -14.791 1.00 27.34 75 THR A CA 1
ATOM 579 C C . THR A 1 75 ? -23.796 12.764 -13.307 1.00 27.34 75 THR A C 1
ATOM 581 O O . THR A 1 75 ? -24.968 12.674 -12.946 1.00 27.34 75 THR A O 1
ATOM 584 N N . ALA A 1 76 ? -22.759 12.822 -12.470 1.00 28.53 76 ALA A N 1
ATOM 585 C CA . ALA A 1 76 ? -22.900 12.799 -11.019 1.00 28.53 76 ALA A CA 1
ATOM 586 C C . ALA A 1 76 ? -23.817 13.932 -10.501 1.00 28.53 76 ALA A C 1
ATOM 588 O O . ALA A 1 76 ? -23.811 15.032 -11.073 1.00 28.53 76 ALA A O 1
ATOM 589 N N . PRO A 1 77 ? -24.570 13.712 -9.405 1.00 27.77 77 PRO A N 1
ATOM 590 C CA . PRO A 1 77 ? -25.265 14.787 -8.710 1.00 27.77 77 PRO A CA 1
ATOM 591 C C . PRO A 1 77 ? -24.249 15.793 -8.160 1.00 27.77 77 PRO A C 1
ATOM 593 O O . PRO A 1 77 ? -23.138 15.426 -7.774 1.00 27.77 77 PRO A O 1
ATOM 596 N N . ARG A 1 78 ? -24.633 17.071 -8.081 1.00 29.91 78 ARG A N 1
ATOM 597 C CA . ARG A 1 78 ? -23.869 18.035 -7.276 1.00 29.91 78 ARG A CA 1
ATOM 598 C C . ARG A 1 78 ? -24.036 17.685 -5.789 1.00 29.91 78 ARG A C 1
ATOM 600 O O . ARG A 1 78 ? -25.104 17.190 -5.435 1.00 29.91 78 ARG A O 1
ATOM 607 N N . PRO A 1 79 ? -23.037 17.946 -4.926 1.00 34.00 79 PRO A N 1
ATOM 608 C CA . PRO A 1 79 ? -23.191 17.714 -3.496 1.00 34.00 79 PRO A CA 1
ATOM 609 C C . PRO A 1 79 ? -24.280 18.637 -2.944 1.00 34.00 79 PRO A C 1
ATOM 611 O O . PRO A 1 79 ? -24.200 19.853 -3.126 1.00 34.00 79 PRO A O 1
ATOM 614 N N . ASP A 1 80 ? -25.281 18.071 -2.271 1.00 30.25 80 ASP A N 1
ATOM 615 C CA . ASP A 1 80 ? -26.261 18.867 -1.538 1.00 30.25 80 ASP A CA 1
ATOM 616 C C . ASP A 1 80 ? -25.622 19.418 -0.259 1.00 30.25 80 ASP A C 1
ATOM 618 O O . ASP A 1 80 ? -25.113 18.682 0.591 1.00 30.25 80 ASP A O 1
ATOM 622 N N . H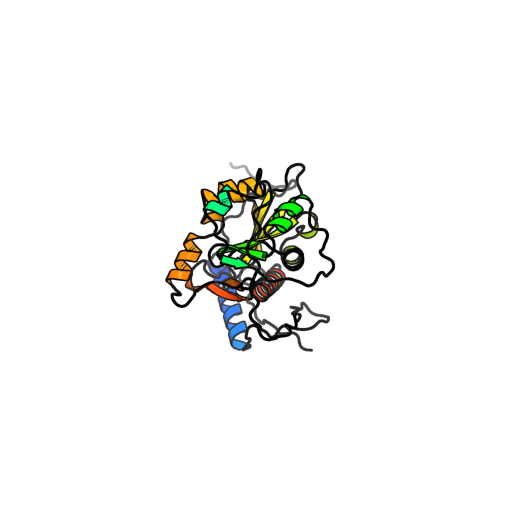IS A 1 81 ? -25.653 20.741 -0.114 1.00 35.53 81 HIS A N 1
ATOM 623 C CA . HIS A 1 81 ? -25.132 21.438 1.056 1.00 35.53 81 HIS A CA 1
ATOM 624 C C . HIS A 1 81 ? -26.122 21.352 2.230 1.00 35.53 81 HIS A C 1
ATOM 626 O O . HIS A 1 81 ? -26.820 22.327 2.502 1.00 35.53 81 HIS A O 1
ATOM 632 N N . ASN A 1 82 ? -26.195 20.208 2.925 1.00 31.00 82 ASN A N 1
ATOM 633 C CA . ASN A 1 82 ? -26.763 20.140 4.285 1.00 31.00 82 ASN A CA 1
ATOM 634 C C . ASN A 1 82 ? -26.420 18.842 5.051 1.00 31.00 82 ASN A C 1
ATOM 636 O O . ASN A 1 82 ? -27.287 18.050 5.416 1.00 31.00 82 ASN A O 1
ATOM 640 N N . LEU A 1 83 ? -25.135 18.659 5.357 1.00 34.28 83 LEU A N 1
ATOM 641 C CA . LEU A 1 83 ? -24.690 17.854 6.497 1.00 34.28 83 LEU A CA 1
ATOM 642 C C . LEU A 1 83 ? -23.898 18.778 7.428 1.00 34.28 83 LEU A C 1
ATOM 644 O O . LEU A 1 83 ? -23.071 19.561 6.962 1.00 34.28 83 LEU A O 1
ATOM 648 N N . SER A 1 84 ? -24.203 18.748 8.725 1.00 30.11 84 SER A N 1
ATOM 649 C CA . SER A 1 84 ? -23.561 19.597 9.732 1.00 30.11 84 SER A CA 1
ATOM 650 C C . SER A 1 84 ? -22.149 19.092 10.032 1.00 30.11 84 SER A C 1
ATOM 652 O O . SER A 1 84 ? -21.985 18.011 10.596 1.00 30.11 84 SER A O 1
ATOM 654 N N . TRP A 1 85 ? -21.147 19.877 9.645 1.00 38.12 85 TRP A N 1
ATOM 655 C CA . TRP A 1 85 ? -19.727 19.567 9.803 1.00 38.12 85 TRP A CA 1
ATOM 656 C C . TRP A 1 85 ? -19.244 19.850 11.229 1.00 38.12 85 TRP A C 1
ATOM 658 O O . TRP A 1 85 ? -19.214 21.011 11.624 1.00 38.12 85 TRP A O 1
ATOM 668 N N . GLU A 1 86 ? -18.822 18.823 11.972 1.00 40.06 86 GLU A N 1
ATOM 669 C CA . GLU A 1 86 ? -18.059 19.026 13.223 1.00 40.06 86 GLU A CA 1
ATOM 670 C C . GLU A 1 86 ? -16.989 17.953 13.526 1.00 40.06 86 GLU A C 1
ATOM 672 O O . GLU A 1 86 ? -16.346 18.003 14.569 1.00 40.06 86 GLU A O 1
ATOM 677 N N . SER A 1 87 ? -16.757 17.001 12.615 1.00 43.62 87 SER A N 1
ATOM 678 C CA . SER A 1 87 ? -15.550 16.155 12.554 1.00 43.62 87 SER A CA 1
ATOM 679 C C . SER A 1 87 ? -15.507 15.465 11.190 1.00 43.62 87 SER A C 1
ATOM 681 O O . SER A 1 87 ? -16.270 14.524 10.962 1.00 43.62 87 SER A O 1
ATOM 683 N N . ALA A 1 88 ? -14.665 15.920 10.260 1.00 53.06 88 ALA A N 1
ATOM 684 C CA . ALA A 1 88 ? -14.365 15.113 9.082 1.00 53.06 88 ALA A CA 1
ATOM 685 C C . ALA A 1 88 ? -13.254 14.103 9.419 1.00 53.06 88 ALA A C 1
ATOM 687 O O . ALA A 1 88 ? -12.297 14.394 10.138 1.00 53.06 88 ALA A O 1
ATOM 688 N N . VAL A 1 89 ? -13.394 12.882 8.905 1.00 66.69 89 VAL A N 1
ATOM 689 C CA . VAL A 1 89 ? -12.357 11.853 9.013 1.00 66.69 89 VAL A CA 1
ATOM 690 C C . VAL A 1 89 ? -11.120 12.348 8.258 1.00 66.69 89 VAL A C 1
ATOM 692 O O . VAL A 1 89 ? -11.190 12.568 7.051 1.00 66.69 89 VAL A O 1
ATOM 695 N N . LEU A 1 90 ? -10.007 12.505 8.981 1.00 83.38 90 LEU A N 1
ATOM 696 C CA . LEU A 1 90 ? -8.678 12.860 8.462 1.00 83.38 90 LEU A CA 1
ATOM 697 C C . LEU A 1 90 ? -8.594 14.247 7.780 1.00 83.38 90 LEU A C 1
ATOM 699 O O . LEU A 1 90 ? -8.283 14.373 6.594 1.00 83.38 90 LEU A O 1
ATOM 703 N N . GLU A 1 91 ? -8.905 15.309 8.530 1.00 83.50 91 GLU A N 1
ATOM 704 C CA . GLU A 1 91 ? -8.922 16.693 8.028 1.00 83.50 91 GLU A CA 1
ATOM 705 C C . GLU A 1 91 ? -7.559 17.182 7.518 1.00 83.50 91 GLU A C 1
ATOM 707 O O . GLU A 1 91 ? -7.500 17.748 6.424 1.00 83.50 91 GLU A O 1
ATOM 712 N N . ASN A 1 92 ? -6.467 16.954 8.259 1.00 89.38 92 ASN A N 1
ATOM 713 C CA . ASN A 1 92 ? -5.133 17.422 7.864 1.00 89.38 92 ASN A CA 1
ATOM 714 C C . ASN A 1 92 ? -4.659 16.692 6.605 1.00 89.38 92 ASN A C 1
ATOM 716 O O . ASN A 1 92 ? -4.198 17.331 5.655 1.00 89.38 92 ASN A O 1
ATOM 720 N N . PHE A 1 93 ? -4.830 15.369 6.577 1.00 92.62 93 PHE A N 1
ATOM 721 C CA . PHE A 1 93 ? -4.537 14.519 5.430 1.00 92.62 93 PHE A CA 1
ATOM 722 C C . PHE A 1 93 ? -5.217 15.046 4.160 1.00 92.62 93 PHE A C 1
ATOM 724 O O . PHE A 1 93 ? -4.557 15.260 3.142 1.00 92.62 93 PHE A O 1
ATOM 731 N N . LEU A 1 94 ? -6.515 15.360 4.232 1.00 92.50 94 LEU A N 1
ATOM 732 C CA . LEU A 1 94 ? -7.289 15.884 3.101 1.00 92.50 94 LEU A CA 1
ATOM 733 C C . LEU A 1 94 ? -6.851 17.284 2.625 1.00 92.50 94 LEU A C 1
ATOM 735 O O . LEU A 1 94 ? -7.221 17.683 1.518 1.00 92.50 94 LEU A O 1
ATOM 739 N N . THR A 1 95 ? -6.043 18.028 3.394 1.00 90.50 95 THR A N 1
ATOM 740 C CA . THR A 1 95 ? -5.431 19.280 2.902 1.00 90.50 95 THR A CA 1
ATOM 741 C C . THR A 1 95 ? -4.273 19.039 1.927 1.00 90.50 95 THR A C 1
ATOM 743 O O . THR A 1 95 ? -4.068 19.853 1.022 1.00 90.50 95 THR A O 1
ATOM 746 N N . GLN A 1 96 ? -3.550 17.920 2.072 1.00 92.00 96 GLN A N 1
ATOM 747 C CA . GLN A 1 96 ? -2.371 17.572 1.264 1.00 92.00 96 GLN A CA 1
ATOM 748 C C . GLN A 1 96 ? -2.677 16.512 0.192 1.00 92.00 96 GLN A C 1
ATOM 750 O O . GLN A 1 96 ? -2.183 16.591 -0.935 1.00 92.00 96 GLN A O 1
ATOM 755 N N . TYR A 1 97 ? -3.527 15.535 0.512 1.00 94.56 97 TYR A N 1
ATOM 756 C CA . TYR A 1 97 ? -3.864 14.410 -0.357 1.00 94.56 97 TYR A CA 1
ATOM 757 C C . TYR A 1 97 ? -5.195 14.661 -1.060 1.00 94.56 97 TYR A C 1
ATOM 759 O O . TYR A 1 97 ? -6.279 14.583 -0.482 1.00 94.56 97 TYR A O 1
ATOM 767 N N . ARG A 1 98 ? -5.115 14.960 -2.357 1.00 95.25 98 ARG A N 1
ATOM 768 C CA . ARG A 1 98 ? -6.272 15.287 -3.191 1.00 95.25 98 ARG A CA 1
ATOM 769 C C . ARG A 1 98 ? -6.876 14.024 -3.774 1.00 95.25 98 ARG A C 1
ATOM 771 O O . ARG A 1 98 ? -6.176 13.240 -4.414 1.00 95.25 98 ARG A O 1
ATOM 778 N N . VAL A 1 99 ? -8.191 13.870 -3.639 1.00 94.94 99 VAL A N 1
ATOM 779 C CA . VAL A 1 99 ? -8.942 12.856 -4.389 1.00 94.94 99 VAL A CA 1
ATOM 780 C C . VAL A 1 99 ? -8.812 13.153 -5.886 1.00 94.94 99 VAL A C 1
ATOM 782 O O . VAL A 1 99 ? -9.132 14.251 -6.339 1.00 94.94 99 VAL A O 1
ATOM 785 N N . THR A 1 100 ? -8.328 12.170 -6.641 1.00 95.38 100 THR A N 1
ATOM 786 C CA . THR A 1 100 ? -8.031 12.261 -8.085 1.00 95.38 100 THR A CA 1
ATOM 787 C C . THR A 1 100 ? -8.788 11.224 -8.910 1.00 95.38 100 THR A C 1
ATOM 789 O O . THR A 1 100 ? -9.054 11.463 -10.086 1.00 95.38 100 THR A O 1
ATOM 792 N N . ASP A 1 101 ? -9.190 10.108 -8.298 1.00 93.44 101 ASP A N 1
ATOM 793 C CA . ASP A 1 101 ? -10.064 9.105 -8.908 1.00 93.44 101 ASP A CA 1
ATOM 794 C C . ASP A 1 101 ? -10.917 8.404 -7.831 1.00 93.44 101 ASP A C 1
ATOM 796 O O . ASP A 1 101 ? -10.655 8.534 -6.628 1.00 93.44 101 ASP A O 1
ATOM 800 N N . ARG A 1 102 ? -11.941 7.656 -8.250 1.00 90.62 102 ARG A N 1
ATOM 801 C CA . ARG A 1 102 ? -12.773 6.821 -7.368 1.00 90.62 102 ARG A CA 1
ATOM 802 C C . ARG A 1 102 ? -13.172 5.540 -8.098 1.00 90.62 102 ARG A C 1
ATOM 804 O O . ARG A 1 102 ? -13.513 5.579 -9.274 1.00 90.62 102 ARG A O 1
ATOM 811 N N . LEU A 1 103 ? -13.178 4.415 -7.388 1.00 87.75 103 LEU A N 1
ATOM 812 C CA . LEU A 1 103 ? -13.789 3.184 -7.881 1.00 87.75 103 LEU A CA 1
ATOM 813 C C . LEU A 1 103 ? -15.326 3.294 -7.846 1.00 87.75 103 LEU A C 1
ATOM 815 O O . LEU A 1 103 ? -15.909 3.423 -6.771 1.00 87.75 103 LEU A O 1
ATOM 819 N N . ASP A 1 104 ? -15.974 3.215 -9.009 1.00 72.56 104 ASP A N 1
ATOM 820 C CA . ASP A 1 104 ? -17.434 3.083 -9.113 1.00 72.56 104 ASP A CA 1
ATOM 821 C C . ASP A 1 104 ? -17.900 1.706 -8.572 1.00 72.56 104 ASP A C 1
ATOM 823 O O . ASP A 1 104 ? -17.314 0.669 -8.888 1.00 72.56 104 ASP A O 1
ATOM 827 N N . GLU A 1 105 ? -18.964 1.674 -7.762 1.00 67.56 105 GLU A N 1
ATOM 828 C CA . GLU A 1 105 ? -19.490 0.457 -7.107 1.00 67.56 105 GLU A CA 1
ATOM 829 C C . GLU A 1 105 ? -20.484 -0.339 -8.000 1.00 67.56 105 GLU A C 1
ATOM 831 O O . GLU A 1 105 ? -20.969 0.168 -9.008 1.00 67.56 105 GLU A O 1
ATOM 836 N N . ALA A 1 106 ? -20.890 -1.590 -7.726 1.00 47.81 106 ALA A N 1
ATOM 837 C CA . ALA A 1 106 ? -20.696 -2.456 -6.550 1.00 47.81 106 ALA A CA 1
ATOM 838 C C . ALA A 1 106 ? -20.124 -3.847 -6.975 1.00 47.81 106 ALA A C 1
ATOM 840 O O . ALA A 1 106 ? -18.971 -3.822 -7.411 1.00 47.81 106 ALA A O 1
ATOM 841 N N . PRO A 1 107 ? -20.747 -5.059 -6.869 1.00 44.94 107 PRO A N 1
ATOM 842 C CA . PRO A 1 107 ? -21.928 -5.493 -6.108 1.00 44.94 107 PRO A CA 1
ATOM 843 C C . PRO A 1 107 ? -21.612 -5.869 -4.646 1.00 44.94 107 PRO A C 1
ATOM 845 O O . PRO A 1 107 ? -20.487 -6.240 -4.303 1.00 44.94 107 PRO A O 1
ATOM 848 N N . ALA A 1 108 ? -22.655 -5.826 -3.815 1.00 46.34 108 ALA A N 1
ATOM 849 C CA . ALA A 1 108 ? -22.663 -6.282 -2.428 1.00 46.34 108 ALA A CA 1
ATOM 850 C C . ALA A 1 108 ? -22.715 -7.822 -2.343 1.00 46.34 108 ALA A C 1
ATOM 852 O O . ALA A 1 108 ? -23.778 -8.415 -2.159 1.00 46.34 108 ALA A O 1
ATOM 853 N N . GLY A 1 109 ? -21.557 -8.462 -2.518 1.00 47.34 109 GLY A N 1
ATOM 854 C CA . GLY A 1 109 ? -21.303 -9.782 -1.933 1.00 47.34 109 GLY A CA 1
ATOM 855 C C . GLY A 1 109 ? -21.084 -9.663 -0.421 1.00 47.34 109 GLY A C 1
ATOM 856 O O . GLY A 1 109 ? -20.971 -8.549 0.089 1.00 47.34 109 GLY A O 1
ATOM 857 N N . ASP A 1 110 ? -21.032 -10.798 0.279 1.00 48.09 110 ASP A N 1
ATOM 858 C CA . ASP A 1 110 ? -20.726 -10.841 1.715 1.00 48.09 110 ASP A CA 1
ATOM 859 C C . ASP A 1 110 ? -19.434 -10.053 1.996 1.00 48.09 110 ASP A C 1
ATOM 861 O O . ASP A 1 110 ? -18.388 -10.335 1.412 1.00 48.09 110 ASP A O 1
ATOM 865 N N . LEU A 1 111 ? -19.535 -8.992 2.800 1.00 52.91 111 LEU A N 1
ATOM 866 C CA . LEU A 1 111 ? -18.544 -7.904 2.844 1.00 52.91 111 LEU A CA 1
ATOM 867 C C . LEU A 1 111 ? -17.285 -8.256 3.650 1.00 52.91 111 LEU A C 1
ATOM 869 O O . LEU A 1 111 ? -16.408 -7.406 3.814 1.00 52.91 111 LEU A O 1
ATOM 873 N N . GLY A 1 112 ? -17.239 -9.469 4.206 1.00 57.31 112 GLY A N 1
ATOM 874 C CA . GLY A 1 112 ? -16.429 -9.773 5.376 1.00 57.31 112 GLY A CA 1
ATOM 875 C C . GLY A 1 112 ? -16.922 -9.010 6.611 1.00 57.31 112 GLY A C 1
ATOM 876 O O . GLY A 1 112 ? -17.665 -8.026 6.533 1.00 57.31 112 GLY A O 1
ATOM 877 N N . ALA A 1 113 ? -16.489 -9.447 7.790 1.00 76.69 113 ALA A N 1
ATOM 878 C CA . ALA A 1 113 ? -16.652 -8.648 8.997 1.00 76.69 113 ALA A CA 1
ATOM 879 C C . ALA A 1 113 ? -15.585 -7.541 9.005 1.00 76.69 113 ALA A C 1
ATOM 881 O O . ALA A 1 113 ? -14.505 -7.727 9.558 1.00 76.69 113 ALA A O 1
ATOM 882 N N . VAL A 1 114 ? -15.882 -6.399 8.373 1.00 87.69 114 VAL A N 1
ATOM 883 C CA . VAL A 1 114 ? -15.051 -5.188 8.487 1.00 87.69 114 VAL A CA 1
ATOM 884 C C . VAL A 1 114 ? -14.888 -4.839 9.976 1.00 87.69 114 VAL A C 1
ATOM 886 O O . VAL A 1 114 ? -15.909 -4.672 10.653 1.00 87.69 114 VAL A O 1
ATOM 889 N N . PRO A 1 115 ? -13.652 -4.701 10.495 1.00 91.44 115 PRO A N 1
ATOM 890 C CA . PRO A 1 115 ? -13.412 -4.284 11.872 1.00 91.44 115 PRO A CA 1
ATOM 891 C C . PRO A 1 115 ? -14.128 -2.966 12.208 1.00 91.44 115 PRO A C 1
ATOM 893 O O . PRO A 1 115 ? -14.104 -2.042 11.386 1.00 91.44 115 PRO A O 1
ATOM 896 N N . PRO A 1 116 ? -14.740 -2.826 13.401 1.00 89.31 116 PRO A N 1
ATOM 897 C CA . PRO A 1 116 ? -15.409 -1.588 13.812 1.00 89.31 116 PRO A CA 1
ATOM 898 C C . PRO A 1 116 ? -14.522 -0.342 13.682 1.00 89.31 116 PRO A C 1
ATOM 900 O O . PRO A 1 116 ? -15.004 0.712 13.270 1.00 89.31 116 PRO A O 1
ATOM 903 N N . ASP A 1 117 ? -13.224 -0.490 13.940 1.00 90.00 117 ASP A N 1
ATOM 904 C CA . ASP A 1 117 ? -12.181 0.539 13.851 1.00 90.00 117 ASP A CA 1
ATOM 905 C C . ASP A 1 117 ? -11.998 1.103 12.427 1.00 90.00 117 ASP A C 1
ATOM 907 O O . ASP A 1 117 ? -11.588 2.249 12.252 1.00 90.00 117 ASP A O 1
ATOM 911 N N . LEU A 1 118 ? -12.367 0.334 11.395 1.00 91.69 118 LEU A N 1
ATOM 912 C CA . LEU A 1 118 ? -12.342 0.753 9.987 1.00 91.69 118 LEU A CA 1
ATOM 913 C C . LEU A 1 118 ? -13.700 1.253 9.475 1.00 91.69 118 LEU A C 1
ATOM 915 O O . LEU A 1 118 ? -13.786 1.780 8.362 1.00 91.69 118 LEU A O 1
ATOM 919 N N . ALA A 1 119 ? -14.774 1.116 10.259 1.00 87.62 119 ALA A N 1
ATOM 920 C CA . ALA A 1 119 ? -16.135 1.363 9.788 1.00 87.62 119 ALA A CA 1
ATOM 921 C C . ALA A 1 119 ? -16.387 2.826 9.384 1.00 87.62 119 ALA A C 1
ATOM 923 O O . ALA A 1 119 ? -17.198 3.084 8.492 1.00 87.62 119 ALA A O 1
ATOM 924 N N . GLU A 1 120 ? -15.719 3.792 10.020 1.00 85.06 120 GLU A N 1
ATOM 925 C CA . GLU A 1 120 ? -15.837 5.210 9.658 1.00 85.06 120 GLU A CA 1
ATOM 926 C C . GLU A 1 120 ? -14.962 5.579 8.450 1.00 85.06 120 GLU A C 1
ATOM 928 O O . GLU A 1 120 ? -15.427 6.273 7.540 1.00 85.06 120 GLU A O 1
ATOM 933 N N . LEU A 1 121 ? -13.738 5.039 8.388 1.00 89.56 121 LEU A N 1
ATOM 934 C CA . LEU A 1 121 ? -12.820 5.209 7.259 1.00 89.56 121 LEU A CA 1
ATOM 935 C C . LEU A 1 121 ? -13.431 4.660 5.965 1.00 89.56 121 LEU A C 1
ATOM 937 O O . LEU A 1 121 ? -13.489 5.367 4.964 1.00 89.56 121 LEU A O 1
ATOM 941 N N . PHE A 1 122 ? -13.969 3.438 5.975 1.00 90.56 122 PHE A N 1
ATOM 942 C CA . PHE A 1 122 ? -14.612 2.874 4.785 1.00 90.56 122 PHE A CA 1
ATOM 943 C C . PHE A 1 122 ? -15.906 3.609 4.414 1.00 90.56 122 PHE A C 1
ATOM 945 O O . PHE A 1 122 ? -16.136 3.859 3.234 1.00 90.56 122 PHE A O 1
ATOM 952 N N . ARG A 1 123 ? -16.724 4.042 5.384 1.00 85.62 123 ARG A N 1
ATOM 953 C CA . ARG A 1 123 ? -17.944 4.823 5.095 1.00 85.62 123 ARG A CA 1
ATOM 954 C C . ARG A 1 123 ? -17.647 6.162 4.409 1.00 85.62 123 ARG A C 1
ATOM 956 O O . ARG A 1 123 ? -18.467 6.632 3.625 1.00 85.62 123 ARG A O 1
ATOM 963 N N . SER A 1 124 ? -16.512 6.784 4.725 1.00 85.50 124 SER A N 1
ATOM 964 C CA . SER A 1 124 ? -16.123 8.100 4.205 1.00 85.50 124 SER A CA 1
ATOM 965 C C . SER A 1 124 ? -15.213 8.035 2.972 1.00 85.50 124 SER A C 1
ATOM 967 O O . SER A 1 124 ? -15.323 8.895 2.095 1.00 85.50 124 SER A O 1
ATOM 969 N N . MET A 1 125 ? -14.340 7.025 2.881 1.00 91.44 125 MET A N 1
ATOM 970 C CA . MET A 1 125 ? -13.224 6.990 1.928 1.00 91.44 125 MET A CA 1
ATOM 971 C C . MET A 1 125 ? -13.072 5.701 1.106 1.00 91.44 125 MET A C 1
ATOM 973 O O . MET A 1 125 ? -12.160 5.643 0.281 1.00 91.44 125 MET A O 1
ATOM 977 N N . ALA A 1 126 ? -13.927 4.682 1.261 1.00 92.56 126 ALA A N 1
ATOM 978 C CA . ALA A 1 126 ? -13.810 3.450 0.469 1.00 92.56 126 ALA A CA 1
ATOM 979 C C . ALA A 1 126 ? -13.729 3.724 -1.045 1.00 92.56 126 ALA A C 1
ATOM 981 O O . ALA A 1 126 ? -14.512 4.493 -1.606 1.00 92.56 126 ALA A O 1
ATOM 982 N N . GLY A 1 127 ? -12.763 3.089 -1.715 1.00 93.81 127 GLY A N 1
ATOM 983 C CA . GLY A 1 127 ? -12.575 3.212 -3.162 1.00 93.81 127 GLY A CA 1
ATOM 984 C C . GLY A 1 127 ? -11.957 4.535 -3.638 1.00 93.81 127 GLY A C 1
ATOM 985 O O . GLY A 1 127 ? -11.804 4.716 -4.848 1.00 93.81 127 GLY A O 1
ATOM 986 N N . LEU A 1 128 ? -11.590 5.463 -2.745 1.00 95.50 128 LEU A N 1
ATOM 987 C CA . LEU A 1 128 ? -10.917 6.708 -3.132 1.00 95.50 128 LEU A CA 1
ATOM 988 C C . LEU A 1 128 ? -9.473 6.470 -3.589 1.00 95.50 128 LEU A C 1
ATOM 990 O O . LEU A 1 128 ? -8.753 5.641 -3.032 1.00 95.50 128 LEU A O 1
ATOM 994 N N . THR A 1 129 ? -9.050 7.249 -4.587 1.00 97.38 129 THR A N 1
ATOM 995 C CA . THR A 1 129 ? -7.661 7.355 -5.047 1.00 97.38 129 THR A CA 1
ATOM 996 C C . THR A 1 129 ? -7.148 8.774 -4.847 1.00 97.38 129 THR A C 1
ATOM 998 O O . THR A 1 129 ? -7.775 9.740 -5.290 1.00 97.38 129 THR A O 1
ATOM 1001 N N . PHE A 1 130 ? -5.985 8.893 -4.215 1.00 97.75 130 PHE A N 1
ATOM 1002 C CA . PHE A 1 130 ? -5.324 10.147 -3.884 1.00 97.75 130 PHE A CA 1
ATOM 1003 C C . PHE A 1 130 ? -4.083 10.368 -4.758 1.00 97.75 130 PHE A C 1
ATOM 1005 O O . PHE A 1 130 ? -3.377 9.416 -5.093 1.00 97.75 130 PHE A O 1
ATOM 1012 N N . ASN A 1 131 ? -3.829 11.632 -5.116 1.00 97.06 131 ASN A N 1
ATOM 1013 C CA . ASN A 1 131 ? -2.624 12.106 -5.813 1.00 97.06 131 ASN A CA 1
ATOM 1014 C C . ASN A 1 131 ? -2.177 11.198 -6.986 1.00 97.06 131 ASN A C 1
ATOM 1016 O O . ASN A 1 131 ? -1.091 10.626 -6.970 1.00 97.06 131 ASN A O 1
ATOM 1020 N N . ASP A 1 132 ? -3.045 11.036 -7.993 1.00 97.06 132 ASP A N 1
ATOM 1021 C CA . ASP A 1 132 ? -2.831 10.253 -9.226 1.00 97.06 132 ASP A CA 1
ATOM 1022 C C . ASP A 1 132 ? -2.505 8.759 -9.018 1.00 97.06 132 ASP A C 1
ATOM 1024 O O . ASP A 1 132 ? -2.011 8.081 -9.926 1.00 97.06 132 ASP A O 1
ATOM 1028 N N . GLY A 1 133 ? -2.808 8.223 -7.834 1.00 97.25 133 GLY A N 1
ATOM 1029 C CA . GLY A 1 133 ? -2.538 6.831 -7.491 1.00 97.25 133 GLY A CA 1
ATOM 1030 C C . GLY A 1 133 ? -1.381 6.604 -6.527 1.00 97.25 133 GLY A C 1
ATOM 1031 O O . GLY A 1 133 ? -1.046 5.441 -6.313 1.00 97.25 133 GLY A O 1
ATOM 1032 N N . LEU A 1 134 ? -0.823 7.666 -5.928 1.00 98.31 134 LEU A N 1
ATOM 1033 C CA . LEU A 1 134 ? 0.130 7.575 -4.814 1.00 98.31 134 LEU A CA 1
ATOM 1034 C C . LEU A 1 134 ? -0.418 6.701 -3.674 1.00 98.31 134 LEU A C 1
ATOM 1036 O O . LEU A 1 134 ? 0.313 5.897 -3.105 1.00 98.31 134 LEU A O 1
ATOM 1040 N N . TYR A 1 135 ? -1.705 6.866 -3.350 1.00 98.56 135 TYR A N 1
ATOM 1041 C CA . TYR A 1 135 ? -2.367 6.176 -2.245 1.00 98.56 135 TYR A CA 1
ATOM 1042 C C . TYR A 1 135 ? -3.857 5.947 -2.512 1.00 98.56 135 TYR A C 1
ATOM 1044 O O . TYR A 1 135 ? -4.507 6.743 -3.196 1.00 98.56 135 TYR A O 1
ATOM 1052 N N . ARG A 1 136 ? -4.410 4.850 -1.987 1.00 98.19 136 ARG A N 1
ATOM 1053 C CA . ARG A 1 136 ? -5.804 4.431 -2.170 1.00 98.19 136 ARG A CA 1
ATOM 1054 C C . ARG A 1 136 ? -6.357 3.787 -0.912 1.00 98.19 136 ARG A C 1
ATOM 1056 O O . ARG A 1 136 ? -5.645 3.100 -0.190 1.00 98.19 136 ARG A O 1
ATOM 1063 N N . ILE A 1 137 ? -7.660 3.943 -0.713 1.00 97.88 137 ILE A N 1
ATOM 1064 C CA . ILE A 1 137 ? -8.402 3.259 0.348 1.00 97.88 137 ILE A CA 1
ATOM 1065 C C . ILE A 1 137 ? -9.169 2.087 -0.265 1.00 97.88 137 ILE A C 1
ATOM 1067 O O . ILE A 1 137 ? -9.827 2.216 -1.308 1.00 97.88 137 ILE A O 1
ATOM 1071 N N . HIS A 1 138 ? -9.083 0.927 0.379 1.00 97.12 138 HIS A N 1
ATOM 1072 C CA . HIS A 1 138 ? -9.815 -0.264 -0.021 1.00 97.12 138 HIS A CA 1
ATOM 1073 C C . HIS A 1 138 ? -11.333 -0.071 0.116 1.00 97.12 138 HIS A C 1
ATOM 1075 O O . HIS A 1 138 ? -11.836 0.672 0.954 1.00 97.12 138 HIS A O 1
ATOM 1081 N N . THR A 1 139 ? -12.081 -0.769 -0.730 1.00 92.88 139 THR A N 1
ATOM 1082 C CA . THR A 1 139 ? -13.477 -1.116 -0.430 1.00 92.88 139 THR A CA 1
ATOM 1083 C C . THR A 1 139 ? -13.480 -2.360 0.464 1.00 92.88 139 THR A C 1
ATOM 1085 O O . THR A 1 139 ? -12.514 -3.117 0.395 1.00 92.88 139 THR A O 1
ATOM 1088 N N . PRO A 1 140 ? -14.543 -2.659 1.234 1.00 91.12 140 PRO A N 1
ATOM 1089 C CA . PRO A 1 140 ? -14.614 -3.894 2.025 1.00 91.12 140 PRO A CA 1
ATOM 1090 C C . PRO A 1 140 ? -14.262 -5.160 1.229 1.00 91.12 140 PRO A C 1
ATOM 1092 O O . PRO A 1 140 ? -13.483 -5.984 1.695 1.00 91.12 140 PRO A O 1
ATOM 1095 N N . ARG A 1 141 ? -14.746 -5.255 -0.019 1.00 89.56 141 ARG A N 1
ATOM 1096 C CA . ARG A 1 141 ? -14.423 -6.354 -0.939 1.00 89.56 141 ARG A CA 1
ATOM 1097 C C . ARG A 1 141 ? -12.937 -6.399 -1.294 1.00 89.56 141 ARG A C 1
ATOM 1099 O O . ARG A 1 141 ? -12.311 -7.430 -1.107 1.00 89.56 141 ARG A O 1
ATOM 1106 N N . THR A 1 142 ? -12.367 -5.287 -1.767 1.00 93.06 142 THR A N 1
ATOM 1107 C CA . THR A 1 142 ? -10.946 -5.271 -2.155 1.00 93.06 142 THR A CA 1
ATOM 1108 C C . THR A 1 142 ? -10.008 -5.414 -0.956 1.00 93.06 142 THR A C 1
ATOM 1110 O O . THR A 1 142 ? -8.909 -5.920 -1.123 1.00 93.06 142 THR A O 1
ATOM 1113 N N . ALA A 1 143 ? -10.445 -5.041 0.250 1.00 95.56 143 ALA A N 1
ATOM 1114 C CA . ALA A 1 143 ? -9.749 -5.362 1.492 1.00 95.56 143 ALA A CA 1
ATOM 1115 C C . ALA A 1 143 ? -9.782 -6.865 1.800 1.00 95.56 143 ALA A C 1
ATOM 1117 O O . ALA A 1 143 ? -8.763 -7.407 2.210 1.00 95.56 143 ALA A O 1
ATOM 1118 N N . ALA A 1 144 ? -10.914 -7.548 1.587 1.00 92.69 144 ALA A N 1
ATOM 1119 C CA . ALA A 1 144 ? -11.000 -8.999 1.745 1.00 92.69 144 ALA A CA 1
ATOM 1120 C C . ALA A 1 144 ? -10.065 -9.732 0.765 1.00 92.69 144 ALA A C 1
ATOM 1122 O O . ALA A 1 144 ? -9.298 -10.588 1.200 1.00 92.69 144 ALA A O 1
ATOM 1123 N N . ASP A 1 145 ? -10.045 -9.323 -0.510 1.00 92.56 145 ASP A N 1
ATOM 1124 C CA . ASP A 1 145 ? -9.104 -9.844 -1.515 1.00 92.56 145 ASP A CA 1
ATOM 1125 C C . ASP A 1 145 ? -7.634 -9.644 -1.057 1.00 92.56 145 ASP A C 1
ATOM 1127 O O . ASP A 1 145 ? -6.832 -10.580 -1.058 1.00 92.56 145 ASP A O 1
ATOM 1131 N N . SER A 1 146 ? -7.284 -8.440 -0.578 1.00 96.38 146 SER A N 1
ATOM 1132 C CA . SER A 1 146 ? -5.955 -8.133 -0.020 1.00 96.38 146 SER A CA 1
ATOM 1133 C C . SER A 1 146 ? -5.608 -8.944 1.228 1.00 96.38 146 SER A C 1
ATOM 1135 O O . SER A 1 146 ? -4.467 -9.387 1.372 1.00 96.38 146 SER A O 1
ATOM 1137 N N . ASN A 1 147 ? -6.575 -9.176 2.118 1.00 96.69 147 ASN A N 1
ATOM 1138 C CA . ASN A 1 147 ? -6.386 -9.979 3.323 1.00 96.69 147 ASN A CA 1
ATOM 1139 C C . ASN A 1 147 ? -6.010 -11.425 2.974 1.00 96.69 147 ASN A C 1
ATOM 1141 O O . ASN A 1 147 ? -5.144 -11.995 3.636 1.00 96.69 147 ASN A O 1
ATOM 1145 N N . GLU A 1 148 ? -6.595 -12.012 1.921 1.00 95.38 148 GLU A N 1
ATOM 1146 C CA . GLU A 1 148 ? -6.217 -13.353 1.454 1.00 95.38 148 GLU A CA 1
ATOM 1147 C C . GLU A 1 148 ? -4.769 -13.402 0.941 1.00 95.38 148 GLU A C 1
ATOM 1149 O O . GLU A 1 148 ? -4.038 -14.350 1.250 1.00 95.38 148 GLU A O 1
ATOM 1154 N N . PHE A 1 149 ? -4.312 -12.382 0.203 1.00 94.12 149 PHE A N 1
ATOM 1155 C CA . PHE A 1 149 ? -2.912 -12.292 -0.226 1.00 94.12 149 PHE A CA 1
ATOM 1156 C C . PHE A 1 149 ? -1.957 -12.128 0.967 1.00 94.12 149 PHE A C 1
ATOM 1158 O O . PHE A 1 149 ? -0.987 -12.882 1.092 1.00 94.12 149 PHE A O 1
ATOM 1165 N N . CYS A 1 150 ? -2.250 -11.195 1.877 1.00 96.44 150 CYS A N 1
ATOM 1166 C CA . CYS A 1 150 ? -1.441 -10.938 3.068 1.00 96.44 150 CYS A CA 1
ATOM 1167 C C . CYS A 1 150 ? -1.375 -12.156 4.004 1.00 96.44 150 CYS A C 1
ATOM 1169 O O . CYS A 1 150 ? -0.286 -12.506 4.454 1.00 96.44 150 CYS A O 1
ATOM 1171 N N . ALA A 1 151 ? -2.483 -12.875 4.214 1.00 95.19 151 ALA A N 1
ATOM 1172 C CA . ALA A 1 151 ? -2.535 -14.103 5.016 1.00 95.19 151 ALA A CA 1
ATOM 1173 C C . ALA A 1 151 ? -1.696 -15.261 4.449 1.00 95.19 151 ALA A C 1
ATOM 1175 O O . ALA A 1 151 ? -1.222 -16.119 5.195 1.00 95.19 151 ALA A O 1
ATOM 1176 N N . ARG A 1 152 ? -1.492 -15.299 3.127 1.00 93.69 152 ARG A N 1
ATOM 1177 C CA . ARG A 1 152 ? -0.610 -16.278 2.469 1.00 93.69 152 ARG A CA 1
ATOM 1178 C C . ARG A 1 152 ? 0.867 -15.881 2.538 1.00 93.69 152 ARG A C 1
ATOM 1180 O O . ARG A 1 152 ? 1.729 -16.756 2.441 1.00 93.69 152 ARG A O 1
ATOM 1187 N N . LEU A 1 153 ? 1.153 -14.588 2.693 1.00 90.69 153 LEU A N 1
ATOM 1188 C CA . LEU A 1 153 ? 2.502 -14.028 2.766 1.00 90.69 153 LEU A CA 1
ATOM 1189 C C . LEU A 1 153 ? 3.057 -14.030 4.199 1.00 90.69 153 LEU A C 1
ATOM 1191 O O . LEU A 1 153 ? 4.163 -14.521 4.433 1.00 90.69 153 LEU A O 1
ATOM 1195 N N . ILE A 1 154 ? 2.275 -13.500 5.142 1.00 90.94 154 ILE A N 1
ATOM 1196 C CA . ILE A 1 154 ? 2.653 -13.208 6.526 1.00 90.94 154 ILE A CA 1
ATOM 1197 C C . ILE A 1 154 ? 1.924 -14.167 7.473 1.00 90.94 154 ILE A C 1
ATOM 1199 O O . ILE A 1 154 ? 0.696 -14.250 7.498 1.00 90.94 154 ILE A O 1
ATOM 1203 N N . GLN A 1 155 ? 2.691 -14.903 8.277 1.00 89.50 155 GLN A N 1
ATOM 1204 C CA . GLN A 1 155 ? 2.142 -15.821 9.273 1.00 89.50 155 GLN A CA 1
ATOM 1205 C C . GLN A 1 155 ? 1.419 -15.041 10.382 1.00 89.50 155 GLN A C 1
ATOM 1207 O O . GLN A 1 155 ? 1.976 -14.096 10.926 1.00 89.50 155 GLN A O 1
ATOM 1212 N N . GLY A 1 156 ? 0.201 -15.463 10.734 1.00 90.62 156 GLY A N 1
ATOM 1213 C CA . GLY A 1 156 ? -0.617 -14.826 11.775 1.00 90.62 156 GLY A CA 1
ATOM 1214 C C . GLY A 1 156 ? -1.443 -13.623 11.305 1.00 90.62 156 GLY A C 1
ATOM 1215 O O . GLY A 1 156 ? -2.311 -13.171 12.041 1.00 90.62 156 GLY A O 1
ATOM 1216 N N . PHE A 1 157 ? -1.254 -13.136 10.070 1.00 95.12 157 PHE A N 1
ATOM 1217 C CA . PHE A 1 157 ? -1.976 -11.960 9.564 1.00 95.12 157 PHE A CA 1
ATOM 1218 C C . PHE A 1 157 ? -3.504 -12.126 9.649 1.00 95.12 157 PHE A C 1
ATOM 1220 O O . PHE A 1 157 ? -4.192 -11.228 10.117 1.00 95.12 157 PHE A O 1
ATOM 1227 N N . ALA A 1 158 ? -4.043 -13.289 9.270 1.00 93.25 158 ALA A N 1
ATOM 1228 C CA . ALA A 1 158 ? -5.486 -13.551 9.329 1.00 93.25 158 ALA A CA 1
ATOM 1229 C C . ALA A 1 158 ? -6.070 -13.600 10.757 1.00 93.25 158 ALA A C 1
ATOM 1231 O O . ALA A 1 158 ? -7.290 -13.547 10.907 1.00 93.25 158 ALA A O 1
ATOM 1232 N N . ASP A 1 159 ? -5.225 -13.717 11.787 1.00 93.38 159 ASP A N 1
ATOM 1233 C CA . ASP A 1 159 ? -5.655 -13.830 13.183 1.00 93.38 159 ASP A CA 1
ATOM 1234 C C . ASP A 1 159 ? -5.801 -12.456 13.865 1.00 93.38 159 ASP A C 1
ATOM 1236 O O . ASP A 1 159 ? -6.575 -12.334 14.817 1.00 93.38 159 ASP A O 1
ATOM 1240 N N . SER A 1 160 ? -5.079 -11.424 13.400 1.00 93.69 160 SER A N 1
ATOM 1241 C CA . SER A 1 160 ? -5.072 -10.095 14.039 1.00 93.69 160 SER A CA 1
ATOM 1242 C C . SER A 1 160 ? -5.047 -8.880 13.106 1.00 93.69 160 SER A C 1
ATOM 1244 O O . SER A 1 160 ? -5.266 -7.772 13.591 1.00 93.69 160 SER A O 1
ATOM 1246 N N . MET A 1 161 ? -4.810 -9.035 11.800 1.00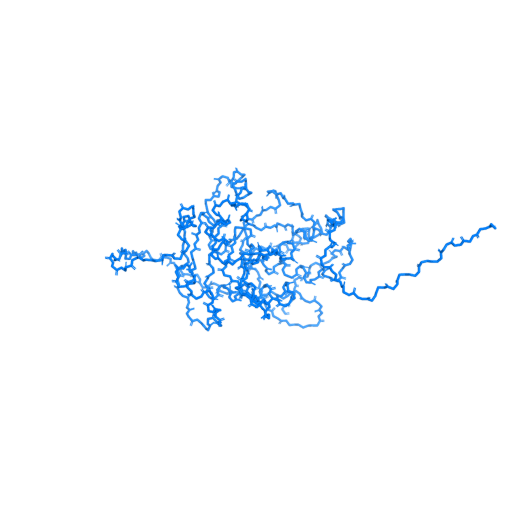 96.75 161 MET A N 1
ATOM 1247 C CA . MET A 1 161 ? -4.590 -7.912 10.882 1.00 96.75 161 MET A CA 1
ATOM 1248 C C . MET A 1 161 ? -5.688 -7.769 9.817 1.00 96.75 161 MET A C 1
ATOM 1250 O O . MET A 1 161 ? -6.312 -8.745 9.400 1.00 96.75 161 MET A O 1
ATOM 1254 N N . TYR A 1 162 ? -5.928 -6.535 9.359 1.00 97.75 162 TYR A N 1
ATOM 1255 C CA . TYR A 1 162 ? -6.925 -6.245 8.319 1.00 97.75 162 TYR A CA 1
ATOM 1256 C C . TYR A 1 162 ? -6.526 -5.051 7.433 1.00 97.75 162 TYR A C 1
ATOM 1258 O O . TYR A 1 162 ? -6.335 -3.938 7.926 1.00 97.75 162 TYR A O 1
ATOM 1266 N N . CYS A 1 163 ? -6.445 -5.263 6.116 1.00 98.50 163 CYS A N 1
ATOM 1267 C CA . CYS A 1 163 ? -6.115 -4.254 5.105 1.00 98.50 163 CYS A CA 1
ATOM 1268 C C . CYS A 1 163 ? -7.185 -3.156 4.981 1.00 98.50 163 CYS A C 1
ATOM 1270 O O . CYS A 1 163 ? -8.376 -3.436 4.858 1.00 98.50 163 CYS A O 1
ATOM 1272 N N . PHE A 1 164 ? -6.762 -1.893 4.925 1.00 97.88 164 PHE A N 1
ATOM 1273 C CA . PHE A 1 164 ? -7.647 -0.741 4.719 1.00 97.88 164 PHE A CA 1
ATOM 1274 C C . PHE A 1 164 ? -7.232 0.175 3.565 1.00 97.88 164 PHE A C 1
ATOM 1276 O O . PHE A 1 164 ? -8.071 0.898 3.030 1.00 97.88 164 PHE A O 1
ATOM 1283 N N . GLY A 1 165 ? -5.972 0.143 3.143 1.00 98.25 165 GLY A N 1
ATOM 1284 C CA . GLY A 1 165 ? -5.478 0.958 2.039 1.00 98.25 165 GLY A CA 1
ATOM 1285 C C . GLY A 1 165 ? -4.282 0.316 1.357 1.00 98.25 165 GLY A C 1
ATOM 1286 O O . GLY A 1 165 ? -3.791 -0.718 1.797 1.00 98.25 165 GLY A O 1
ATOM 1287 N N . PHE A 1 166 ? -3.823 0.929 0.276 1.00 98.69 166 PHE A N 1
ATOM 1288 C CA . PHE A 1 166 ? -2.627 0.512 -0.444 1.00 98.69 166 PHE A CA 1
ATOM 1289 C C . PHE A 1 166 ? -2.037 1.678 -1.229 1.00 98.69 166 PHE A C 1
ATOM 1291 O O . PHE A 1 166 ? -2.745 2.620 -1.596 1.00 98.69 166 PHE A O 1
ATOM 1298 N N . ASP A 1 167 ? -0.737 1.627 -1.485 1.00 98.38 167 ASP A N 1
ATOM 1299 C CA . ASP A 1 167 ? -0.018 2.698 -2.170 1.00 98.38 167 ASP A CA 1
ATOM 1300 C C . ASP A 1 167 ? 0.336 2.376 -3.631 1.00 98.38 167 ASP A C 1
ATOM 1302 O O . ASP A 1 167 ? -0.105 1.382 -4.217 1.00 98.38 167 ASP A O 1
ATOM 1306 N N . TRP A 1 168 ? 1.099 3.274 -4.252 1.00 98.44 168 TRP A N 1
ATOM 1307 C CA . TRP A 1 168 ? 1.555 3.147 -5.633 1.00 98.44 168 TRP A CA 1
ATOM 1308 C C . TRP A 1 168 ? 2.502 1.967 -5.873 1.00 98.44 168 TRP A C 1
ATOM 1310 O O . TRP A 1 168 ? 2.452 1.420 -6.970 1.00 98.44 168 TRP A O 1
ATOM 1320 N N . LEU A 1 169 ? 3.295 1.532 -4.884 1.00 97.12 169 LEU A N 1
ATOM 1321 C CA . LEU A 1 169 ? 4.116 0.310 -4.959 1.00 97.12 169 LEU A CA 1
ATOM 1322 C C . LEU A 1 169 ? 3.264 -0.962 -4.803 1.00 97.12 169 LEU A C 1
ATOM 1324 O O . LEU A 1 169 ? 3.721 -2.075 -5.057 1.00 97.12 169 LEU A O 1
ATOM 1328 N N . GLY A 1 170 ? 1.995 -0.801 -4.417 1.00 97.44 170 GLY A N 1
ATOM 1329 C CA . GLY A 1 170 ? 1.081 -1.894 -4.116 1.00 97.44 170 GLY A CA 1
ATOM 1330 C C . GLY A 1 170 ? 1.237 -2.419 -2.692 1.00 97.44 170 GLY A C 1
ATOM 1331 O O . GLY A 1 170 ? 0.640 -3.448 -2.382 1.00 97.44 170 GLY A O 1
ATOM 1332 N N . ARG A 1 171 ? 1.995 -1.735 -1.823 1.00 98.00 171 ARG A N 1
ATOM 1333 C CA . ARG A 1 171 ? 2.135 -2.107 -0.410 1.00 98.00 171 ARG A CA 1
ATOM 1334 C C . ARG A 1 171 ? 0.779 -1.976 0.269 1.00 98.00 171 ARG A C 1
ATOM 1336 O O . ARG A 1 171 ? 0.100 -0.966 0.097 1.00 98.00 171 ARG A O 1
ATOM 1343 N N . ASN A 1 172 ? 0.383 -2.993 1.026 1.00 98.69 172 ASN A N 1
ATOM 1344 C CA . ASN A 1 172 ? -0.891 -3.005 1.737 1.00 98.69 172 ASN A CA 1
ATOM 1345 C C . ASN A 1 172 ? -0.739 -2.308 3.085 1.00 98.69 172 ASN A C 1
ATOM 1347 O O . ASN A 1 172 ? 0.084 -2.713 3.898 1.00 98.69 172 ASN A O 1
ATOM 1351 N N . LEU A 1 173 ? -1.569 -1.306 3.351 1.00 98.44 173 LEU A N 1
ATOM 1352 C CA . LEU A 1 173 ? -1.740 -0.744 4.682 1.00 98.44 173 LEU A CA 1
ATOM 1353 C C . LEU A 1 173 ? -2.839 -1.530 5.392 1.00 98.44 173 LEU A C 1
ATOM 1355 O O . LEU A 1 173 ? -3.965 -1.635 4.895 1.00 98.44 173 LEU A O 1
ATOM 1359 N N . ALA A 1 174 ? -2.512 -2.074 6.556 1.00 98.44 174 ALA A N 1
ATOM 1360 C CA . ALA A 1 174 ? -3.425 -2.805 7.420 1.00 98.44 174 ALA A CA 1
ATOM 1361 C C . ALA A 1 174 ? -3.391 -2.233 8.837 1.00 98.44 174 ALA A C 1
ATOM 1363 O O . ALA A 1 174 ? -2.439 -1.556 9.216 1.00 98.44 174 ALA A O 1
ATOM 1364 N N . ILE A 1 175 ? -4.429 -2.498 9.624 1.00 97.56 175 ILE A N 1
ATOM 1365 C CA . ILE A 1 175 ? -4.341 -2.386 11.082 1.00 97.56 175 ILE A CA 1
ATOM 1366 C C . ILE A 1 175 ? -3.932 -3.731 11.672 1.00 97.56 175 ILE A C 1
ATOM 1368 O O . ILE A 1 175 ? -4.414 -4.757 11.197 1.00 97.56 175 ILE A O 1
ATOM 1372 N N . ASP A 1 176 ? -3.100 -3.724 12.711 1.00 95.38 176 ASP A N 1
ATOM 1373 C CA . ASP A 1 176 ? -2.908 -4.856 13.615 1.00 95.38 176 ASP A CA 1
ATOM 1374 C C . ASP A 1 176 ? -3.681 -4.639 14.920 1.00 95.38 176 ASP A C 1
ATOM 1376 O O . ASP A 1 176 ? -3.536 -3.621 15.599 1.00 95.38 176 ASP A O 1
ATOM 1380 N N . MET A 1 177 ? -4.510 -5.623 15.255 1.00 94.94 177 MET A N 1
ATOM 1381 C CA . MET A 1 177 ? -5.387 -5.678 16.424 1.00 94.94 177 MET A CA 1
ATOM 1382 C C . MET A 1 177 ? -4.873 -6.684 17.474 1.00 94.94 177 MET A C 1
ATOM 1384 O O . MET A 1 177 ? -5.606 -7.036 18.396 1.00 94.94 177 MET A O 1
ATOM 1388 N N . SER A 1 178 ? -3.630 -7.172 17.349 1.00 91.00 178 SER A N 1
ATOM 1389 C CA . SER A 1 178 ? -3.021 -8.128 18.293 1.00 91.00 178 SER A CA 1
ATOM 1390 C C . SER A 1 178 ? -2.827 -7.556 19.709 1.00 91.00 178 SER A C 1
ATOM 1392 O O . SER A 1 178 ? -2.791 -8.296 20.699 1.00 91.00 178 SER A O 1
ATOM 1394 N N . GLY A 1 179 ? -2.703 -6.229 19.809 1.00 84.88 179 GLY A N 1
ATOM 1395 C CA . GLY A 1 179 ? -2.488 -5.493 21.049 1.00 84.88 179 GLY A CA 1
ATOM 1396 C C . GLY A 1 179 ? -3.729 -5.360 21.941 1.00 84.88 179 GLY A C 1
ATOM 1397 O O . GLY A 1 179 ? -4.847 -5.727 21.599 1.00 84.88 179 GLY A O 1
ATOM 1398 N N . ARG A 1 180 ? -3.531 -4.779 23.132 1.00 76.69 180 ARG A N 1
ATOM 1399 C CA . ARG A 1 180 ? -4.618 -4.442 24.083 1.00 76.69 180 ARG A CA 1
ATOM 1400 C C . ARG A 1 180 ? -5.101 -2.986 23.986 1.00 76.69 180 ARG A C 1
ATOM 1402 O O . ARG A 1 180 ? -5.872 -2.557 24.843 1.00 76.69 180 ARG A O 1
ATOM 1409 N N . GLY A 1 181 ? -4.566 -2.221 23.037 1.00 86.88 181 GLY A N 1
ATOM 1410 C CA . GLY A 1 181 ? -4.803 -0.786 22.860 1.00 86.88 181 GLY A CA 1
ATOM 1411 C C . GLY A 1 181 ? -5.572 -0.482 21.577 1.00 86.88 181 GLY A C 1
ATOM 1412 O O . GLY A 1 181 ? -6.336 -1.316 21.101 1.00 86.88 181 GLY A O 1
ATOM 1413 N N . GLU A 1 182 ? -5.357 0.711 21.023 1.00 90.25 182 GLU A N 1
ATOM 1414 C CA . GLU A 1 182 ? -5.818 1.028 19.667 1.00 90.25 182 GLU A CA 1
ATOM 1415 C C . GLU A 1 182 ? -5.087 0.166 18.616 1.00 90.25 182 GLU A C 1
ATOM 1417 O O . GLU A 1 182 ? -3.912 -0.160 18.820 1.00 90.25 182 GLU A O 1
ATOM 1422 N N . PRO A 1 183 ? -5.740 -0.205 17.497 1.00 93.44 183 PRO A N 1
ATOM 1423 C CA . PRO A 1 183 ? -5.069 -0.911 16.412 1.00 93.44 183 PRO A CA 1
ATOM 1424 C C . PRO A 1 183 ? -4.015 -0.035 15.726 1.00 93.44 183 PRO A C 1
ATOM 1426 O O . PRO A 1 183 ? -4.288 1.115 15.367 1.00 93.44 183 PRO A O 1
ATOM 1429 N N . LEU A 1 184 ? -2.823 -0.589 15.506 1.00 92.56 184 LEU A N 1
ATOM 1430 C CA . LEU A 1 184 ? -1.686 0.134 14.925 1.00 92.56 184 LEU A CA 1
ATOM 1431 C C . LEU A 1 184 ? -1.585 -0.121 13.420 1.00 92.56 184 LEU A C 1
ATOM 1433 O O . LEU A 1 184 ? -1.815 -1.236 12.959 1.00 92.56 184 LEU A O 1
ATOM 1437 N N . VAL A 1 185 ? -1.214 0.896 12.643 1.00 94.25 185 VAL A N 1
ATOM 1438 C CA . VAL A 1 185 ? -1.004 0.757 11.200 1.00 94.25 185 VAL A CA 1
ATOM 1439 C C . VAL A 1 185 ? 0.284 -0.027 10.937 1.00 94.25 185 VAL A C 1
ATOM 1441 O O . VAL A 1 185 ? 1.361 0.327 11.428 1.00 94.25 185 VAL A O 1
ATOM 1444 N N . VAL A 1 186 ? 0.174 -1.062 10.113 1.00 93.00 186 VAL A N 1
ATOM 1445 C CA . VAL A 1 186 ? 1.287 -1.829 9.552 1.00 93.00 186 VAL A CA 1
ATOM 1446 C C . VAL A 1 186 ? 1.270 -1.736 8.028 1.00 93.00 186 VAL A C 1
ATOM 1448 O O . VAL A 1 186 ? 0.216 -1.585 7.405 1.00 93.00 186 VAL A O 1
ATOM 1451 N N . LEU A 1 187 ? 2.448 -1.834 7.421 1.00 93.62 187 LEU A N 1
ATOM 1452 C CA . LEU A 1 187 ? 2.654 -1.777 5.979 1.00 93.62 187 LEU A CA 1
ATOM 1453 C C . LEU A 1 187 ? 3.235 -3.110 5.500 1.00 93.62 187 LEU A C 1
ATOM 1455 O O . LEU A 1 187 ? 4.348 -3.466 5.876 1.00 93.62 187 LEU A O 1
ATOM 1459 N N . VAL A 1 188 ? 2.488 -3.853 4.687 1.00 96.25 188 VAL A N 1
ATOM 1460 C CA . VAL A 1 188 ? 2.873 -5.167 4.155 1.00 96.25 188 VAL A CA 1
ATOM 1461 C C . VAL A 1 188 ? 3.422 -5.001 2.738 1.00 96.25 188 VAL A C 1
ATOM 1463 O O . VAL A 1 188 ? 2.710 -4.549 1.838 1.00 96.25 188 VAL A O 1
ATOM 1466 N N . GLU A 1 189 ? 4.682 -5.381 2.536 1.00 93.44 189 GLU A N 1
ATOM 1467 C CA . GLU A 1 189 ? 5.418 -5.211 1.279 1.00 93.44 189 GLU A CA 1
ATOM 1468 C C . GLU A 1 189 ? 5.547 -6.563 0.544 1.00 93.44 189 GLU A C 1
ATOM 1470 O O . GLU A 1 189 ? 6.289 -7.447 0.994 1.00 93.44 189 GLU A O 1
ATOM 1475 N N . PRO A 1 190 ? 4.850 -6.764 -0.592 1.00 92.25 190 PRO A N 1
ATOM 1476 C CA . PRO A 1 190 ? 4.884 -8.026 -1.331 1.00 92.25 190 PRO A CA 1
ATOM 1477 C C . PRO A 1 190 ? 6.256 -8.336 -1.950 1.00 92.25 190 PRO A C 1
ATOM 1479 O O . PRO A 1 190 ? 6.666 -9.496 -1.965 1.00 92.25 190 PRO A O 1
ATOM 1482 N N . GLY A 1 191 ? 6.983 -7.327 -2.436 1.00 86.75 191 GLY A N 1
ATOM 1483 C CA . GLY A 1 191 ? 8.281 -7.445 -3.106 1.00 86.75 191 GLY A CA 1
ATOM 1484 C C . GLY A 1 191 ? 9.452 -7.778 -2.174 1.00 86.75 191 GLY A C 1
ATOM 1485 O O . GLY A 1 191 ? 10.442 -8.354 -2.631 1.00 86.75 191 GLY A O 1
ATOM 1486 N N . ALA A 1 192 ? 9.329 -7.493 -0.875 1.00 84.19 192 ALA A N 1
ATOM 1487 C CA . ALA A 1 192 ? 10.223 -7.973 0.187 1.00 84.19 192 ALA A CA 1
ATOM 1488 C C . ALA A 1 192 ? 9.682 -9.252 0.858 1.00 84.19 192 ALA A C 1
ATOM 1490 O O . ALA A 1 192 ? 10.447 -10.129 1.259 1.00 84.19 192 ALA A O 1
ATOM 1491 N N . GLY A 1 193 ? 8.357 -9.415 0.910 1.00 84.56 193 GLY A N 1
ATOM 1492 C CA . GLY A 1 193 ? 7.708 -10.534 1.585 1.00 84.56 193 GLY A CA 1
ATOM 1493 C C . GLY A 1 193 ? 7.801 -10.425 3.106 1.00 84.56 193 GLY A C 1
ATOM 1494 O O . GLY A 1 193 ? 8.088 -11.432 3.764 1.00 84.56 193 GLY A O 1
ATOM 1495 N N . GLU A 1 194 ? 7.617 -9.201 3.609 1.00 86.56 194 GLU A N 1
ATOM 1496 C CA . GLU A 1 194 ? 7.780 -8.740 4.996 1.00 86.56 194 GLU A CA 1
ATOM 1497 C C . GLU A 1 194 ? 6.709 -7.671 5.317 1.00 86.56 194 GLU A C 1
ATOM 1499 O O . GLU A 1 194 ? 5.976 -7.228 4.427 1.00 86.56 194 GLU A O 1
ATOM 1504 N N . TYR A 1 195 ? 6.601 -7.252 6.581 1.00 88.50 195 TYR A N 1
ATOM 1505 C CA . TYR A 1 195 ? 5.790 -6.099 6.981 1.00 88.50 195 TYR A CA 1
ATOM 1506 C C . TYR A 1 195 ? 6.564 -5.186 7.940 1.00 88.50 195 TYR A C 1
ATOM 1508 O O . TYR A 1 195 ? 7.515 -5.616 8.590 1.00 88.50 195 TYR A O 1
ATOM 1516 N N . MET A 1 196 ? 6.151 -3.922 8.014 1.00 85.88 196 MET A N 1
ATOM 1517 C CA . MET A 1 196 ? 6.734 -2.883 8.862 1.00 85.88 196 MET A CA 1
ATOM 1518 C C . MET A 1 196 ? 5.658 -2.285 9.770 1.00 85.88 196 MET A C 1
ATOM 1520 O O . MET A 1 196 ? 4.551 -1.997 9.315 1.00 85.88 196 MET A O 1
ATOM 1524 N N . GLU A 1 197 ? 5.980 -2.063 11.039 1.00 85.19 197 GLU A N 1
ATOM 1525 C CA . GLU A 1 197 ? 5.089 -1.411 12.003 1.00 85.19 197 GLU A CA 1
ATOM 1526 C C . GLU A 1 197 ? 5.328 0.104 12.006 1.00 85.19 197 GLU A C 1
ATOM 1528 O O . GLU A 1 197 ? 6.471 0.553 12.059 1.00 85.19 197 GLU A O 1
ATOM 1533 N N . SER A 1 198 ? 4.259 0.905 11.970 1.00 82.06 198 SER A N 1
ATOM 1534 C CA . SER A 1 198 ? 4.371 2.370 12.112 1.00 82.06 198 SER A CA 1
ATOM 1535 C C . SER A 1 198 ? 4.449 2.834 13.570 1.00 82.06 198 SER A C 1
ATOM 1537 O O . SER A 1 198 ? 4.906 3.942 13.842 1.00 82.06 198 SER A O 1
ATOM 1539 N N . GLY A 1 199 ? 3.955 2.015 14.506 1.00 83.69 199 GLY A N 1
ATOM 1540 C CA . GLY A 1 199 ? 3.755 2.401 15.904 1.00 83.69 199 GLY A CA 1
ATOM 1541 C C . GLY A 1 199 ? 2.591 3.375 16.144 1.00 83.69 199 GLY A C 1
ATOM 1542 O O . GLY A 1 199 ? 2.476 3.891 17.253 1.00 83.69 199 GLY A O 1
ATOM 1543 N N . MET A 1 200 ? 1.740 3.647 15.144 1.00 85.44 200 MET A N 1
ATOM 1544 C CA . MET A 1 200 ? 0.698 4.682 15.211 1.00 85.44 200 MET A CA 1
ATOM 1545 C C . MET A 1 200 ? -0.686 4.161 14.820 1.00 85.44 200 MET A C 1
ATOM 1547 O O . MET A 1 200 ? -0.817 3.371 13.886 1.00 85.44 200 MET A O 1
ATOM 1551 N N . GLY A 1 201 ? -1.738 4.642 15.488 1.00 89.56 201 GLY A N 1
ATOM 1552 C CA . GLY A 1 201 ? -3.121 4.406 15.068 1.00 89.56 201 GLY A CA 1
ATOM 1553 C C . GLY A 1 201 ? -3.475 5.117 13.753 1.00 89.56 201 GLY A C 1
ATOM 1554 O O . GLY A 1 201 ? -2.801 6.060 13.332 1.00 89.56 201 GLY A O 1
ATOM 1555 N N . ILE A 1 202 ? -4.576 4.696 13.114 1.00 92.88 202 ILE A N 1
ATOM 1556 C CA . ILE A 1 202 ? -5.024 5.180 11.786 1.00 92.88 202 ILE A CA 1
ATOM 1557 C C . ILE A 1 202 ? -5.022 6.713 11.694 1.00 92.88 202 ILE A C 1
ATOM 1559 O O . ILE A 1 202 ? -4.592 7.266 10.679 1.00 92.88 202 ILE A O 1
ATOM 1563 N N . ARG A 1 203 ? -5.520 7.398 12.734 1.00 90.56 203 ARG A N 1
ATOM 1564 C CA . ARG A 1 203 ? -5.668 8.858 12.733 1.00 90.56 203 ARG A CA 1
ATOM 1565 C C . ARG A 1 203 ? -4.314 9.560 12.713 1.00 90.56 203 ARG A C 1
ATOM 1567 O O . ARG A 1 203 ? -4.096 10.366 11.817 1.00 90.56 203 ARG A O 1
ATOM 1574 N N . ALA A 1 204 ? -3.426 9.224 13.647 1.00 87.00 204 ALA A N 1
ATOM 1575 C CA . ALA A 1 204 ? -2.082 9.795 13.723 1.00 87.00 204 ALA A CA 1
ATOM 1576 C C . ALA A 1 204 ? -1.281 9.490 12.447 1.00 87.00 204 ALA A C 1
ATOM 1578 O O . ALA A 1 204 ? -0.697 10.394 11.856 1.00 87.00 204 ALA A O 1
ATOM 1579 N N . PHE A 1 205 ? -1.360 8.254 11.938 1.00 90.50 205 PHE A N 1
ATOM 1580 C CA . PHE A 1 205 ? -0.693 7.887 10.689 1.00 90.50 205 PHE A CA 1
ATOM 1581 C C . PHE A 1 205 ? -1.077 8.817 9.524 1.00 90.50 205 PHE A C 1
ATOM 1583 O O . PHE A 1 205 ? -0.207 9.330 8.829 1.00 90.50 205 PHE A O 1
ATOM 1590 N N . HIS A 1 206 ? -2.368 9.094 9.316 1.00 94.31 206 HIS A N 1
ATOM 1591 C CA . HIS A 1 206 ? -2.803 9.931 8.192 1.00 94.31 206 HIS A CA 1
ATOM 1592 C C . HIS A 1 206 ? -2.694 11.443 8.450 1.00 94.31 206 HIS A C 1
ATOM 1594 O O . HIS A 1 206 ? -2.224 12.160 7.570 1.00 94.31 206 HIS A O 1
ATOM 1600 N N . ASP A 1 207 ? -3.156 11.941 9.603 1.00 92.62 207 ASP A N 1
ATOM 1601 C CA . ASP A 1 207 ? -3.249 13.387 9.886 1.00 92.62 207 ASP A CA 1
ATOM 1602 C C . ASP A 1 207 ? -1.946 14.007 10.412 1.00 92.62 207 ASP A C 1
ATOM 1604 O O . ASP A 1 207 ? -1.831 15.237 10.420 1.00 92.62 207 ASP A O 1
ATOM 1608 N N . GLU A 1 208 ? -0.990 13.178 10.842 1.00 87.94 208 GLU A N 1
ATOM 1609 C CA . GLU A 1 208 ? 0.328 13.591 11.332 1.00 87.94 208 GLU A CA 1
ATOM 1610 C C . GLU A 1 208 ? 1.416 13.004 10.416 1.00 87.94 208 GLU A C 1
ATOM 1612 O O . GLU A 1 208 ? 2.010 13.749 9.637 1.00 87.94 208 GLU A O 1
ATOM 1617 N N . THR A 1 209 ? 1.623 11.676 10.390 1.00 89.00 209 THR A N 1
ATOM 1618 C CA . THR A 1 209 ? 2.756 11.071 9.651 1.00 89.00 209 THR A CA 1
ATOM 1619 C C . THR A 1 209 ? 2.725 11.366 8.158 1.00 89.00 209 THR A C 1
ATOM 1621 O O . THR A 1 209 ? 3.703 11.873 7.628 1.00 89.00 209 THR A O 1
ATOM 1624 N N . LEU A 1 210 ? 1.617 11.095 7.461 1.00 89.50 210 LEU A N 1
ATOM 1625 C CA . LEU A 1 210 ? 1.547 11.308 6.010 1.00 89.50 210 LEU A CA 1
ATOM 1626 C C . LEU A 1 210 ? 1.597 12.792 5.611 1.00 89.50 210 LEU A C 1
ATOM 1628 O O . LEU A 1 210 ? 1.908 13.095 4.456 1.00 89.50 210 LEU A O 1
ATOM 1632 N N . VAL A 1 211 ? 1.267 13.698 6.535 1.00 89.62 211 VAL A N 1
ATOM 1633 C CA . VAL A 1 211 ? 1.265 15.155 6.332 1.00 89.62 211 VAL A CA 1
ATOM 1634 C C . VAL A 1 211 ? 2.656 15.748 6.565 1.00 89.62 211 VAL A C 1
ATOM 1636 O O . VAL A 1 211 ? 3.076 16.611 5.794 1.00 89.62 211 VAL A O 1
ATOM 1639 N N . GLU A 1 212 ? 3.368 15.290 7.596 1.00 85.56 212 GLU A N 1
ATOM 1640 C CA . GLU A 1 212 ? 4.721 15.749 7.935 1.00 85.56 212 GLU A CA 1
ATOM 1641 C C . GLU A 1 212 ? 5.813 15.024 7.131 1.00 85.56 212 GLU A C 1
ATOM 1643 O O . GLU A 1 212 ? 6.787 15.652 6.713 1.00 85.56 212 GLU A O 1
ATOM 1648 N N . ASP A 1 213 ? 5.635 13.725 6.879 1.00 81.69 213 ASP A N 1
ATOM 1649 C CA . ASP A 1 213 ? 6.592 12.848 6.205 1.00 81.69 213 ASP A CA 1
ATOM 1650 C C . ASP A 1 213 ? 5.920 11.937 5.146 1.00 81.69 213 ASP A C 1
ATOM 1652 O O . ASP A 1 213 ? 5.597 10.767 5.392 1.00 81.69 213 ASP A O 1
ATOM 1656 N N . PRO A 1 214 ? 5.762 12.422 3.899 1.00 80.69 214 PRO A N 1
ATOM 1657 C CA . PRO A 1 214 ? 5.242 11.613 2.799 1.00 80.69 214 PRO A CA 1
ATOM 1658 C C . PRO A 1 214 ? 6.209 10.499 2.336 1.00 80.69 214 PRO A C 1
ATOM 1660 O O . PRO A 1 214 ? 5.859 9.726 1.436 1.00 80.69 214 PRO A O 1
ATOM 1663 N N . THR A 1 215 ? 7.410 10.357 2.924 1.00 83.56 215 THR A N 1
ATOM 1664 C CA . THR A 1 215 ? 8.306 9.225 2.617 1.00 83.56 215 THR A CA 1
ATOM 1665 C C . THR A 1 215 ? 7.780 7.893 3.154 1.00 83.56 215 THR A C 1
ATOM 1667 O O . THR A 1 215 ? 8.118 6.852 2.591 1.00 83.56 215 THR A O 1
ATOM 1670 N N . ALA A 1 216 ? 6.842 7.904 4.111 1.00 84.38 216 ALA A N 1
ATOM 1671 C CA . ALA A 1 216 ? 6.090 6.712 4.517 1.00 84.38 216 ALA A CA 1
ATOM 1672 C C . ALA A 1 216 ? 5.381 6.026 3.323 1.00 84.38 216 ALA A C 1
ATOM 1674 O O . ALA A 1 216 ? 5.353 4.798 3.227 1.00 84.38 216 ALA A O 1
ATOM 1675 N N . LEU A 1 217 ? 4.896 6.808 2.348 1.00 90.56 217 LEU A N 1
ATOM 1676 C CA . LEU A 1 217 ? 4.324 6.326 1.079 1.00 90.56 217 LEU A CA 1
ATOM 1677 C C . LEU A 1 217 ? 5.347 6.277 -0.073 1.00 90.56 217 LEU A C 1
ATOM 1679 O O . LEU A 1 217 ? 4.963 6.156 -1.234 1.00 90.56 217 LEU A O 1
ATOM 1683 N N . ALA A 1 218 ? 6.643 6.411 0.221 1.00 93.25 218 ALA A N 1
ATOM 1684 C CA . ALA A 1 218 ? 7.725 6.522 -0.760 1.00 93.25 218 ALA A CA 1
ATOM 1685 C C . ALA A 1 218 ? 7.470 7.602 -1.840 1.00 93.25 218 ALA A C 1
ATOM 1687 O O . ALA A 1 218 ? 7.870 7.444 -2.992 1.00 93.25 218 ALA A O 1
ATOM 1688 N N . ALA A 1 219 ? 6.800 8.710 -1.489 1.00 89.56 219 ALA A N 1
ATOM 1689 C CA . ALA A 1 219 ? 6.297 9.675 -2.472 1.00 89.56 219 ALA A CA 1
ATOM 1690 C C . ALA A 1 219 ? 7.397 10.305 -3.350 1.00 89.56 219 ALA A C 1
ATOM 1692 O O . ALA A 1 219 ? 7.198 10.465 -4.550 1.00 89.56 219 ALA A O 1
ATOM 1693 N N . GLY A 1 220 ? 8.584 10.579 -2.796 1.00 89.25 220 GLY A N 1
ATOM 1694 C CA . GLY A 1 220 ? 9.716 11.084 -3.586 1.00 89.25 220 GLY A CA 1
ATOM 1695 C C . GLY A 1 220 ? 10.220 10.092 -4.646 1.00 89.25 220 GLY A C 1
ATOM 1696 O O . GLY A 1 220 ? 10.660 10.509 -5.713 1.00 89.25 220 GLY A O 1
ATOM 1697 N N . PHE A 1 221 ? 10.095 8.786 -4.392 1.00 92.94 221 PHE A N 1
ATOM 1698 C CA . PHE A 1 221 ? 10.439 7.736 -5.355 1.00 92.94 221 PHE A CA 1
ATOM 1699 C C . PHE A 1 221 ? 9.334 7.554 -6.410 1.00 92.94 221 PHE A C 1
ATOM 1701 O O . PHE A 1 221 ? 9.632 7.265 -7.569 1.00 92.94 221 PHE A O 1
ATOM 1708 N N . PHE A 1 222 ? 8.068 7.832 -6.063 1.00 95.50 222 PHE A N 1
ATOM 1709 C CA . PHE A 1 222 ? 6.992 7.954 -7.055 1.00 95.50 222 PHE A CA 1
ATOM 1710 C C . PHE A 1 222 ? 7.252 9.128 -8.005 1.00 95.50 222 PHE A C 1
ATOM 1712 O O . PHE A 1 222 ? 7.124 8.970 -9.217 1.00 95.50 222 PHE A O 1
ATOM 1719 N N . ASP A 1 223 ? 7.659 10.286 -7.478 1.00 94.81 223 ASP A N 1
ATOM 1720 C CA . ASP A 1 223 ? 8.008 11.458 -8.288 1.00 94.81 223 ASP A CA 1
ATOM 1721 C C . ASP A 1 223 ? 9.216 11.187 -9.203 1.00 94.81 223 ASP A C 1
ATOM 1723 O O . ASP A 1 223 ? 9.186 11.556 -10.379 1.00 94.81 223 ASP A O 1
ATOM 1727 N N . GLU A 1 224 ? 10.244 10.484 -8.712 1.00 95.38 224 GLU A N 1
ATOM 1728 C CA . GLU A 1 224 ? 11.385 10.035 -9.524 1.00 95.38 224 GLU A CA 1
ATOM 1729 C C . GLU A 1 224 ? 10.941 9.090 -10.653 1.00 95.38 224 GLU A C 1
ATOM 1731 O O . GLU A 1 224 ? 11.261 9.316 -11.825 1.00 95.38 224 GLU A O 1
ATOM 1736 N N . TRP A 1 225 ? 10.129 8.076 -10.332 1.00 96.25 225 TRP A N 1
ATOM 1737 C CA . TRP A 1 225 ? 9.599 7.141 -11.322 1.00 96.25 225 TRP A CA 1
ATOM 1738 C C . TRP A 1 225 ? 8.734 7.856 -12.374 1.00 96.25 225 TRP A C 1
ATOM 1740 O O . TRP A 1 225 ? 8.882 7.597 -13.571 1.00 96.25 225 TRP A O 1
ATOM 1750 N N . ARG A 1 226 ? 7.880 8.808 -11.963 1.00 96.69 226 ARG A N 1
ATOM 1751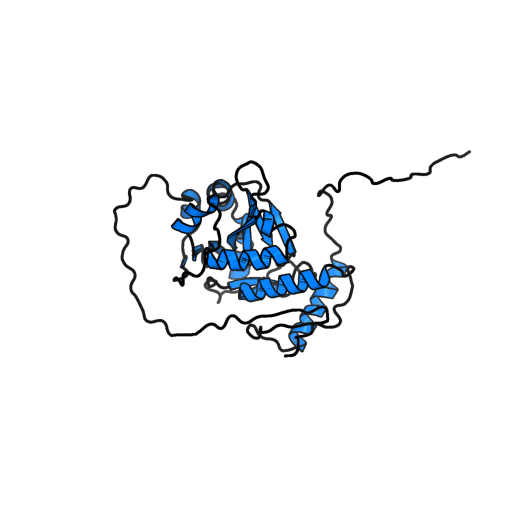 C CA . ARG A 1 226 ? 7.071 9.646 -12.873 1.00 96.69 226 ARG A CA 1
ATOM 1752 C C . ARG A 1 226 ? 7.940 10.529 -13.767 1.00 96.69 226 ARG A C 1
ATOM 1754 O O . ARG A 1 226 ? 7.610 10.703 -14.937 1.00 96.69 226 ARG A O 1
ATOM 1761 N N . ALA A 1 227 ? 9.045 11.071 -13.253 1.00 96.56 227 ALA A N 1
ATOM 1762 C CA . ALA A 1 227 ? 9.978 11.873 -14.044 1.00 96.56 227 ALA A CA 1
ATOM 1763 C C . ALA A 1 227 ? 10.690 11.044 -15.131 1.00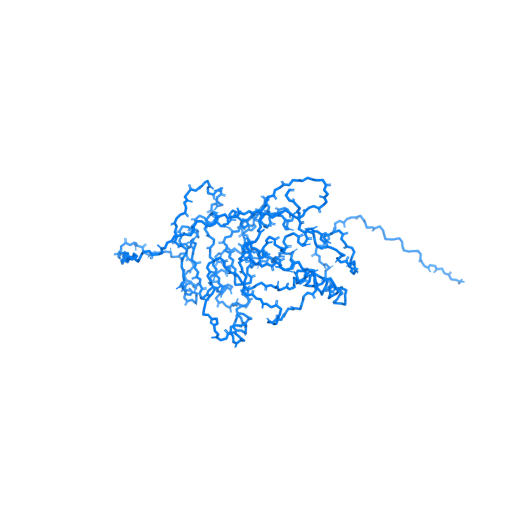 96.56 227 ALA A C 1
ATOM 1765 O O . ALA A 1 227 ? 10.963 11.567 -16.213 1.00 96.56 227 ALA A O 1
ATOM 1766 N N . ALA A 1 228 ? 10.942 9.756 -14.873 1.00 96.31 228 ALA A N 1
ATOM 1767 C CA . ALA A 1 228 ? 11.489 8.817 -15.855 1.00 96.31 228 ALA A CA 1
ATOM 1768 C C . ALA A 1 228 ? 10.463 8.349 -16.914 1.00 96.31 228 ALA A C 1
ATOM 1770 O O . ALA A 1 228 ? 10.866 7.954 -18.007 1.00 96.31 228 ALA A O 1
ATOM 1771 N N . HIS A 1 229 ? 9.159 8.438 -16.623 1.00 95.81 229 HIS A N 1
ATOM 1772 C CA . HIS A 1 229 ? 8.059 7.972 -17.482 1.00 95.81 229 HIS A CA 1
ATOM 1773 C C . HIS A 1 229 ? 7.087 9.121 -17.832 1.00 95.81 229 HIS A C 1
ATOM 1775 O O . HIS A 1 229 ? 5.953 9.145 -17.351 1.00 95.81 229 HIS A O 1
ATOM 1781 N N . PRO A 1 230 ? 7.487 10.109 -18.656 1.00 94.38 230 PRO A N 1
ATOM 1782 C CA . PRO A 1 230 ? 6.695 11.319 -18.918 1.00 94.38 230 PRO A CA 1
ATOM 1783 C C . PRO A 1 230 ? 5.362 11.077 -19.654 1.00 94.38 230 PRO A C 1
ATOM 1785 O O . PRO A 1 230 ? 4.519 11.973 -19.715 1.00 94.38 230 PRO A O 1
ATOM 1788 N N . GLU A 1 231 ? 5.152 9.893 -20.235 1.00 94.12 231 GLU A N 1
ATOM 1789 C CA . GLU A 1 231 ? 3.874 9.448 -20.800 1.00 94.12 231 GLU A CA 1
ATOM 1790 C C . GLU A 1 231 ? 2.885 8.914 -19.748 1.00 94.12 231 GLU A C 1
ATOM 1792 O O . GLU A 1 231 ? 1.683 8.811 -20.022 1.00 94.12 231 GLU A O 1
ATOM 1797 N N . PHE A 1 232 ? 3.362 8.586 -18.544 1.00 93.56 232 PHE A N 1
ATOM 1798 C CA . PHE A 1 232 ? 2.510 8.189 -17.434 1.00 93.56 232 PHE A CA 1
ATOM 1799 C C . PHE A 1 232 ? 1.707 9.388 -16.918 1.00 93.56 232 PHE A C 1
ATOM 1801 O O . PHE A 1 232 ? 2.234 10.461 -16.634 1.00 93.56 232 PHE A O 1
ATOM 1808 N N . THR A 1 233 ? 0.400 9.185 -16.751 1.00 91.38 233 THR A N 1
ATOM 1809 C CA . THR A 1 233 ? -0.520 10.224 -16.263 1.00 91.38 233 THR A CA 1
ATOM 1810 C C . THR A 1 233 ? -0.991 9.936 -14.844 1.00 91.38 233 THR A C 1
ATOM 1812 O O . THR A 1 233 ? -0.773 10.758 -13.957 1.00 91.38 233 THR A O 1
ATOM 1815 N N . ARG A 1 234 ? -1.610 8.769 -14.628 1.00 94.56 234 ARG A N 1
ATOM 1816 C CA . ARG A 1 234 ? -2.025 8.256 -13.316 1.00 94.56 234 ARG A CA 1
ATOM 1817 C C . ARG A 1 234 ? -2.113 6.731 -13.316 1.00 94.56 234 ARG A C 1
ATOM 1819 O O . ARG A 1 234 ? -2.375 6.131 -14.360 1.00 94.56 234 ARG A O 1
ATOM 1826 N N . LEU A 1 235 ? -1.977 6.112 -12.145 1.00 96.31 235 LEU A N 1
ATOM 1827 C CA . LEU A 1 235 ? -2.277 4.691 -11.955 1.00 96.31 235 LEU A CA 1
ATOM 1828 C C . LEU A 1 235 ? -3.785 4.519 -11.727 1.00 96.31 235 LEU A C 1
ATOM 1830 O O . LEU A 1 235 ? -4.352 5.150 -10.829 1.00 96.31 235 LEU A O 1
ATOM 1834 N N . ARG A 1 236 ? -4.431 3.607 -12.464 1.00 94.25 236 ARG A N 1
ATOM 1835 C CA . ARG A 1 236 ? -5.815 3.196 -12.161 1.00 94.25 236 ARG A CA 1
ATOM 1836 C C . ARG A 1 236 ? -5.904 2.551 -10.772 1.00 94.25 236 ARG A C 1
ATOM 1838 O O . ARG A 1 236 ? -4.895 2.137 -10.211 1.00 94.25 236 ARG A O 1
ATOM 1845 N N . TYR A 1 237 ? -7.120 2.416 -10.242 1.00 95.19 237 TYR A N 1
ATOM 1846 C CA . TYR A 1 237 ? -7.357 1.773 -8.943 1.00 95.19 237 TYR A CA 1
ATOM 1847 C C . TYR A 1 237 ? -6.786 0.345 -8.856 1.00 95.19 237 TYR A C 1
ATOM 1849 O O . TYR A 1 237 ? -6.287 -0.063 -7.818 1.00 95.19 237 TYR A O 1
ATOM 1857 N N . ASP A 1 238 ? -6.836 -0.405 -9.956 1.00 94.00 238 ASP A N 1
ATOM 1858 C CA . ASP A 1 238 ? -6.408 -1.804 -10.059 1.00 94.00 238 ASP A CA 1
ATOM 1859 C C . ASP A 1 238 ? -4.937 -1.981 -10.482 1.00 94.00 238 ASP A C 1
ATOM 1861 O O . ASP A 1 238 ? -4.572 -3.022 -11.030 1.00 94.00 238 ASP A O 1
ATOM 1865 N N . GLN A 1 239 ? -4.097 -0.961 -10.286 1.00 96.38 239 GLN A N 1
ATOM 1866 C CA . GLN A 1 239 ? -2.691 -0.979 -10.688 1.00 96.38 239 GLN A CA 1
ATOM 1867 C C . GLN A 1 239 ? -1.763 -0.449 -9.599 1.00 96.38 239 GLN A C 1
ATOM 1869 O O . GLN A 1 239 ? -2.070 0.524 -8.906 1.00 96.38 239 GLN A O 1
ATOM 1874 N N . CYS A 1 240 ? -0.573 -1.034 -9.561 1.00 98.06 240 CYS A N 1
ATOM 1875 C CA . CYS A 1 240 ? 0.593 -0.518 -8.861 1.00 98.06 240 CYS A CA 1
ATOM 1876 C C . CYS A 1 240 ? 1.789 -0.440 -9.823 1.00 98.06 240 CYS A C 1
ATOM 1878 O O . CYS A 1 240 ? 1.704 -0.834 -10.991 1.00 98.06 240 CYS A O 1
ATOM 1880 N N . ILE A 1 241 ? 2.896 0.098 -9.332 1.00 97.75 241 ILE A N 1
ATOM 1881 C CA . ILE A 1 241 ? 4.219 0.031 -9.935 1.00 97.75 241 ILE A CA 1
ATOM 1882 C C . ILE A 1 241 ? 4.999 -0.996 -9.112 1.00 97.75 241 ILE A C 1
ATOM 1884 O O . ILE A 1 241 ? 5.416 -0.720 -7.994 1.00 97.75 241 ILE A O 1
ATOM 1888 N N . GLY A 1 242 ? 5.104 -2.215 -9.634 1.00 93.62 242 GLY A N 1
ATOM 1889 C CA . GLY A 1 242 ? 5.721 -3.346 -8.947 1.00 93.62 242 GLY A CA 1
ATOM 1890 C C . GLY A 1 242 ? 7.157 -3.586 -9.401 1.00 93.62 242 GLY A C 1
ATOM 1891 O O . GLY A 1 242 ? 7.563 -3.159 -10.484 1.00 93.62 242 GLY A O 1
ATOM 1892 N N . CYS A 1 243 ? 7.921 -4.316 -8.590 1.00 90.06 243 CYS A N 1
ATOM 1893 C CA . CYS A 1 243 ? 9.246 -4.793 -8.978 1.00 90.06 243 CYS A CA 1
ATOM 1894 C C . CYS A 1 243 ? 9.152 -5.891 -10.055 1.00 90.06 243 CYS A C 1
ATOM 1896 O O . CYS A 1 243 ? 8.533 -6.931 -9.822 1.00 90.06 243 CYS A O 1
ATOM 1898 N N . LYS A 1 244 ? 9.849 -5.706 -11.185 1.00 89.31 244 LYS A N 1
ATOM 1899 C CA . LYS A 1 244 ? 10.090 -6.719 -12.236 1.00 89.31 244 LYS A CA 1
ATOM 1900 C C . LYS A 1 244 ? 10.763 -7.952 -11.633 1.00 89.31 244 LYS A C 1
ATOM 1902 O O . LYS A 1 244 ? 10.349 -9.088 -11.855 1.00 89.31 244 LYS A O 1
ATOM 1907 N N . VAL A 1 245 ? 11.789 -7.704 -10.818 1.00 87.12 245 VAL A N 1
ATOM 1908 C CA . VAL A 1 245 ? 12.467 -8.699 -9.989 1.00 87.12 245 VAL A CA 1
ATOM 1909 C C . VAL A 1 245 ? 12.215 -8.354 -8.515 1.00 87.12 245 VAL A C 1
ATOM 1911 O O . VAL A 1 245 ? 12.724 -7.332 -8.057 1.00 87.12 245 VAL A O 1
ATOM 1914 N N . PRO A 1 246 ? 11.478 -9.179 -7.746 1.00 87.19 246 PRO A N 1
ATOM 1915 C CA . PRO A 1 246 ? 11.267 -8.949 -6.316 1.00 87.19 246 PRO A CA 1
ATOM 1916 C C . PRO A 1 246 ? 12.575 -8.817 -5.521 1.00 87.19 246 PRO A C 1
ATOM 1918 O O . PRO A 1 246 ? 13.560 -9.510 -5.797 1.00 87.19 246 PRO A O 1
ATOM 1921 N N . LEU A 1 247 ? 12.576 -7.976 -4.487 1.00 85.06 247 LEU A N 1
ATOM 1922 C CA . LEU A 1 247 ? 13.742 -7.697 -3.639 1.00 85.06 247 LEU A CA 1
ATOM 1923 C C . LEU A 1 247 ? 14.213 -8.948 -2.875 1.00 85.06 247 LEU A C 1
ATOM 1925 O O . LEU A 1 247 ? 15.416 -9.198 -2.780 1.00 85.06 247 LEU A O 1
ATOM 1929 N N . PHE A 1 248 ? 13.293 -9.822 -2.439 1.00 80.69 248 PHE A N 1
ATOM 1930 C CA . PHE A 1 248 ? 13.661 -11.125 -1.851 1.00 80.69 248 PHE A CA 1
ATOM 1931 C C . PHE A 1 248 ? 14.288 -12.110 -2.861 1.00 80.69 248 PHE A C 1
ATOM 1933 O O . PHE A 1 248 ? 14.850 -13.130 -2.460 1.00 80.69 248 PHE A O 1
ATOM 1940 N N . LEU A 1 249 ? 14.226 -11.810 -4.164 1.00 81.19 249 LEU A N 1
ATOM 1941 C CA . LEU A 1 249 ? 14.972 -12.482 -5.236 1.00 81.19 249 LEU A CA 1
ATOM 1942 C C . LEU A 1 249 ? 16.142 -11.626 -5.751 1.00 81.19 249 LEU A C 1
ATOM 1944 O O . LEU A 1 249 ? 16.716 -11.944 -6.788 1.00 81.19 249 LEU A O 1
ATOM 1948 N N . GLY A 1 250 ? 16.521 -10.561 -5.042 1.00 79.75 250 GLY A N 1
ATOM 1949 C CA . GLY A 1 250 ? 17.681 -9.732 -5.367 1.00 79.75 250 GLY A CA 1
ATOM 1950 C C . GLY A 1 250 ? 17.507 -8.879 -6.612 1.00 79.75 250 GLY A C 1
ATOM 1951 O O . GLY A 1 250 ? 18.480 -8.679 -7.340 1.00 79.75 250 GLY A O 1
ATOM 1952 N N . GLY A 1 251 ? 16.285 -8.406 -6.859 1.00 84.50 251 GLY A N 1
ATOM 1953 C CA . GLY A 1 251 ? 16.108 -7.164 -7.599 1.00 84.50 251 GLY A CA 1
ATOM 1954 C C . GLY A 1 251 ? 16.754 -6.003 -6.846 1.00 84.50 251 GLY A C 1
ATOM 1955 O O . GLY A 1 251 ? 16.865 -6.039 -5.620 1.00 84.50 251 GLY A O 1
ATOM 1956 N N . GLU A 1 252 ? 17.210 -5.002 -7.589 1.00 84.38 252 GLU A N 1
ATOM 1957 C CA . GLU A 1 252 ? 17.734 -3.763 -7.013 1.00 84.38 252 GLU A CA 1
ATOM 1958 C C . GLU A 1 252 ? 16.559 -2.802 -6.733 1.00 84.38 252 GLU A C 1
ATOM 1960 O O . GLU A 1 252 ? 15.535 -2.838 -7.425 1.00 84.38 252 GLU A O 1
ATOM 1965 N N . ASP A 1 253 ? 16.694 -1.967 -5.706 1.00 85.12 253 ASP A N 1
ATOM 1966 C CA . ASP A 1 253 ? 15.681 -0.992 -5.276 1.00 85.12 253 ASP A CA 1
ATOM 1967 C C . ASP A 1 253 ? 15.855 0.324 -6.059 1.00 85.12 253 ASP A C 1
ATOM 1969 O O . ASP A 1 253 ? 16.346 1.328 -5.549 1.00 85.12 253 ASP A O 1
ATOM 1973 N N . GLU A 1 254 ? 15.579 0.260 -7.365 1.00 89.88 254 GLU A N 1
ATOM 1974 C CA . GLU A 1 254 ? 15.852 1.322 -8.343 1.00 89.88 254 GLU A CA 1
ATOM 1975 C C . GLU A 1 254 ? 14.706 1.442 -9.366 1.00 89.88 254 GLU A C 1
ATOM 1977 O O . GLU A 1 254 ? 14.050 0.450 -9.698 1.00 89.88 254 GLU A O 1
ATOM 1982 N N . VAL A 1 255 ? 14.500 2.641 -9.934 1.00 89.75 255 VAL A N 1
ATOM 1983 C CA . VAL A 1 255 ? 13.456 2.927 -10.949 1.00 89.75 255 VAL A CA 1
ATOM 1984 C C . VAL A 1 255 ? 13.490 1.941 -12.127 1.00 89.75 255 VAL A C 1
ATOM 1986 O O . VAL A 1 255 ? 12.441 1.508 -12.607 1.00 89.75 255 VAL A O 1
ATOM 1989 N N . ASP A 1 256 ? 14.681 1.521 -12.560 1.00 91.38 256 ASP A N 1
ATOM 1990 C CA . ASP A 1 256 ? 14.862 0.568 -13.663 1.00 91.38 256 ASP A CA 1
ATOM 1991 C C . ASP A 1 256 ? 14.283 -0.829 -13.362 1.00 91.38 256 ASP A C 1
ATOM 1993 O O . ASP A 1 256 ? 13.901 -1.551 -14.291 1.00 91.38 256 ASP A O 1
ATOM 1997 N N . ASN A 1 257 ? 14.136 -1.211 -12.089 1.00 91.81 257 ASN A N 1
ATOM 1998 C CA . ASN A 1 257 ? 13.498 -2.464 -11.676 1.00 91.81 257 ASN A CA 1
ATOM 1999 C C . ASN A 1 257 ? 11.961 -2.351 -11.568 1.00 91.81 257 ASN A C 1
ATOM 2001 O O . ASN A 1 257 ? 11.299 -3.350 -11.316 1.00 91.81 257 ASN A O 1
ATOM 2005 N N . LEU A 1 258 ? 11.361 -1.180 -11.801 1.00 94.69 258 LEU A N 1
ATOM 2006 C CA . LEU A 1 258 ? 9.925 -0.952 -11.600 1.00 94.69 258 LEU A CA 1
ATOM 2007 C C . LEU A 1 258 ? 9.109 -0.936 -12.907 1.00 94.69 258 LEU A C 1
ATOM 2009 O O . LEU A 1 258 ? 9.560 -0.410 -13.929 1.00 94.69 258 LEU A O 1
ATOM 2013 N N . GLU A 1 259 ? 7.890 -1.487 -12.890 1.00 95.38 259 GLU A N 1
ATOM 2014 C CA . GLU A 1 259 ? 6.913 -1.396 -13.991 1.00 95.38 259 GLU A CA 1
ATOM 2015 C C . GLU A 1 259 ? 5.455 -1.298 -13.523 1.00 95.38 259 GLU A C 1
ATOM 2017 O O . GLU A 1 259 ? 5.080 -1.823 -12.478 1.00 95.38 259 GLU A O 1
ATOM 2022 N N . VAL A 1 260 ? 4.603 -0.663 -14.337 1.00 97.12 260 VAL A N 1
ATOM 2023 C CA . VAL A 1 260 ? 3.153 -0.615 -14.098 1.00 97.12 260 VAL A CA 1
ATOM 2024 C C . VAL A 1 260 ? 2.532 -1.990 -14.353 1.00 97.12 260 VAL A C 1
ATOM 2026 O O . VAL A 1 260 ? 2.529 -2.485 -15.480 1.00 97.12 260 VAL A O 1
ATOM 2029 N N . VAL A 1 261 ? 1.916 -2.563 -13.323 1.00 93.44 261 VAL A N 1
ATOM 2030 C CA . VAL A 1 261 ? 1.391 -3.934 -13.304 1.00 93.44 261 VAL A CA 1
ATOM 2031 C C . VAL A 1 261 ? -0.020 -3.956 -12.685 1.00 93.44 261 VAL A C 1
ATOM 2033 O O . VAL A 1 261 ? -0.350 -3.082 -11.876 1.00 93.44 261 VAL A O 1
ATOM 2036 N N . PRO A 1 262 ? -0.915 -4.891 -13.067 1.00 95.50 262 PRO A N 1
ATOM 2037 C CA . PRO A 1 262 ? -2.151 -5.117 -12.323 1.00 95.50 262 PRO A CA 1
ATOM 2038 C C . PRO A 1 262 ? -1.839 -5.534 -10.880 1.00 95.50 262 PRO A C 1
ATOM 2040 O O . PRO A 1 262 ? -0.994 -6.400 -10.650 1.00 95.50 262 PRO A O 1
ATOM 2043 N N . TYR A 1 263 ? -2.511 -4.904 -9.920 1.00 94.38 263 TYR A N 1
ATOM 2044 C CA . TYR A 1 263 ? -2.227 -5.063 -8.489 1.00 94.38 263 TYR A CA 1
ATOM 2045 C C . TYR A 1 263 ? -2.379 -6.520 -8.012 1.00 94.38 263 TYR A C 1
ATOM 2047 O O . TYR A 1 263 ? -1.513 -7.047 -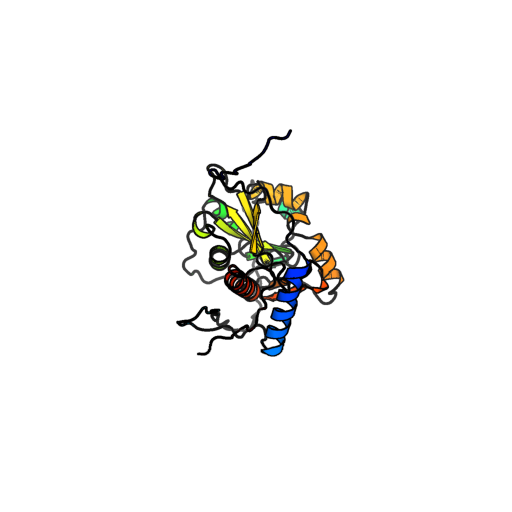7.316 1.00 94.38 263 TYR A O 1
ATOM 2055 N N . ASP A 1 264 ? -3.449 -7.188 -8.443 1.00 91.44 264 ASP A N 1
ATOM 2056 C CA . ASP A 1 264 ? -3.760 -8.586 -8.130 1.00 91.44 264 ASP A CA 1
ATOM 2057 C C . ASP A 1 264 ? -2.707 -9.555 -8.687 1.00 91.44 264 ASP A C 1
ATOM 2059 O O . ASP A 1 264 ? -2.252 -10.463 -7.992 1.00 91.44 264 ASP A O 1
ATOM 2063 N N . VAL A 1 265 ? -2.262 -9.321 -9.925 1.00 91.06 265 VAL A N 1
ATOM 2064 C CA . VAL A 1 265 ? -1.194 -10.093 -10.571 1.00 91.06 265 VAL A CA 1
ATOM 2065 C C . VAL A 1 265 ? 0.133 -9.928 -9.827 1.00 91.06 265 VAL A C 1
ATOM 2067 O O . VAL A 1 265 ? 0.834 -10.918 -9.628 1.00 91.06 265 VAL A O 1
ATOM 2070 N N . TYR A 1 266 ? 0.479 -8.711 -9.393 1.00 94.50 266 TYR A N 1
ATOM 2071 C CA . TYR A 1 266 ? 1.713 -8.457 -8.641 1.00 94.50 266 TYR A CA 1
ATOM 2072 C C . TYR A 1 266 ? 1.719 -9.178 -7.288 1.00 94.50 266 TYR A C 1
ATOM 2074 O O . TYR A 1 266 ? 2.669 -9.901 -6.983 1.00 94.50 266 TYR A O 1
ATOM 2082 N N . TRP A 1 267 ? 0.635 -9.055 -6.516 1.00 94.31 267 TRP A N 1
ATOM 2083 C CA . TRP A 1 267 ? 0.495 -9.747 -5.235 1.00 94.31 267 TRP A CA 1
ATOM 2084 C C . TRP A 1 267 ? 0.527 -11.264 -5.379 1.00 94.31 267 TRP A C 1
ATOM 2086 O O . TRP A 1 267 ? 1.286 -11.922 -4.667 1.00 94.31 267 TRP A O 1
ATOM 2096 N N . GLU A 1 268 ? -0.229 -11.829 -6.322 1.00 91.19 268 GLU A N 1
ATOM 2097 C CA . GLU A 1 268 ? -0.248 -13.275 -6.545 1.00 91.19 268 GLU A CA 1
ATOM 2098 C C . GLU A 1 268 ? 1.148 -13.801 -6.921 1.00 91.19 268 GLU A C 1
ATOM 2100 O O . GLU A 1 268 ? 1.614 -14.774 -6.326 1.00 91.19 268 GLU A O 1
ATOM 2105 N N . LEU A 1 269 ? 1.862 -13.129 -7.835 1.00 87.56 269 LEU A N 1
ATOM 2106 C CA . LEU A 1 269 ? 3.226 -13.511 -8.218 1.00 87.56 269 LEU A CA 1
ATOM 2107 C C . LEU A 1 269 ? 4.203 -13.431 -7.037 1.00 87.56 269 LEU A C 1
ATOM 2109 O O . LEU A 1 269 ? 4.956 -14.379 -6.803 1.00 87.56 269 LEU A O 1
ATOM 2113 N N . CYS A 1 270 ? 4.181 -12.342 -6.266 1.00 90.50 270 CYS A N 1
ATOM 2114 C CA . CYS A 1 270 ? 5.048 -12.178 -5.101 1.00 90.50 270 CYS A CA 1
ATOM 2115 C C . CYS A 1 270 ? 4.771 -13.233 -4.020 1.00 90.50 270 CYS A C 1
ATOM 2117 O O . CYS A 1 270 ? 5.711 -13.861 -3.531 1.00 90.50 270 CYS A O 1
ATOM 2119 N N . VAL A 1 271 ? 3.501 -13.514 -3.706 1.00 90.00 271 VAL A N 1
ATOM 2120 C CA . VAL A 1 271 ? 3.102 -14.569 -2.757 1.00 90.00 271 VAL A CA 1
ATOM 2121 C C . VAL A 1 271 ? 3.580 -15.945 -3.226 1.00 90.00 271 VAL A C 1
ATOM 2123 O O . VAL A 1 271 ? 4.173 -16.696 -2.445 1.00 90.00 271 VAL A O 1
ATOM 2126 N N . GLN A 1 272 ? 3.370 -16.289 -4.497 1.00 84.62 272 GLN A N 1
ATOM 2127 C CA . GLN A 1 272 ? 3.794 -17.571 -5.071 1.00 84.62 272 GLN A CA 1
ATOM 2128 C C . GLN A 1 272 ? 5.313 -17.746 -5.056 1.00 84.62 272 GLN A C 1
ATOM 2130 O O . GLN A 1 272 ? 5.819 -18.788 -4.633 1.00 84.62 272 GLN A O 1
ATOM 2135 N N . LEU A 1 273 ? 6.052 -16.718 -5.480 1.00 86.94 273 LEU A N 1
ATOM 2136 C CA . LEU A 1 273 ? 7.511 -16.732 -5.471 1.00 86.94 273 LEU A CA 1
ATOM 2137 C C . LEU A 1 273 ? 8.039 -16.828 -4.035 1.00 86.94 273 LEU A C 1
ATOM 2139 O O . LEU A 1 273 ? 8.845 -17.714 -3.750 1.00 86.94 273 LEU A O 1
ATOM 2143 N N . ARG A 1 274 ? 7.544 -15.994 -3.108 1.00 85.44 274 ARG A N 1
ATOM 2144 C CA . ARG A 1 274 ? 7.980 -15.973 -1.702 1.00 85.44 274 ARG A CA 1
ATOM 2145 C C . ARG A 1 274 ? 7.719 -17.304 -1.007 1.00 85.44 274 ARG A C 1
ATOM 2147 O O . ARG A 1 274 ? 8.620 -17.825 -0.352 1.00 85.44 274 ARG A O 1
ATOM 2154 N N . THR A 1 275 ? 6.526 -17.879 -1.168 1.00 83.75 275 THR A N 1
ATOM 2155 C CA . THR A 1 275 ? 6.176 -19.186 -0.583 1.00 83.75 275 THR A CA 1
ATOM 2156 C C . THR A 1 275 ? 6.993 -20.328 -1.191 1.00 83.75 275 THR A C 1
ATOM 2158 O O . THR A 1 275 ? 7.483 -21.178 -0.443 1.00 83.75 275 THR A O 1
ATOM 2161 N N . GLY A 1 276 ? 7.226 -20.310 -2.509 1.00 80.62 276 GLY A N 1
ATOM 2162 C CA . GLY A 1 276 ? 8.061 -21.288 -3.211 1.00 80.62 276 GLY A CA 1
ATOM 2163 C C . GLY A 1 276 ? 9.534 -21.265 -2.787 1.00 80.62 276 GLY A C 1
ATOM 2164 O O . GLY A 1 276 ? 10.129 -22.326 -2.589 1.00 80.62 276 GLY A O 1
ATOM 2165 N N . VAL A 1 277 ? 10.124 -20.079 -2.583 1.00 80.44 277 VAL A N 1
ATOM 2166 C CA . VAL A 1 277 ? 11.541 -19.951 -2.181 1.00 80.44 277 VAL A CA 1
ATOM 2167 C C . VAL A 1 277 ? 11.773 -19.976 -0.668 1.00 80.44 277 VAL A C 1
ATOM 2169 O O . VAL A 1 277 ? 12.918 -20.108 -0.249 1.00 80.44 277 VAL A O 1
ATOM 2172 N N . ARG A 1 278 ? 10.730 -19.922 0.179 1.00 75.38 278 ARG A N 1
ATOM 2173 C CA . ARG A 1 278 ? 10.862 -19.833 1.655 1.00 75.38 278 ARG A CA 1
ATOM 2174 C C . ARG A 1 278 ? 11.693 -20.951 2.299 1.00 75.38 278 ARG A C 1
ATOM 2176 O O . ARG A 1 278 ? 12.162 -20.797 3.420 1.00 75.38 278 ARG A O 1
ATOM 2183 N N . ARG A 1 279 ? 11.834 -22.095 1.620 1.00 75.69 279 ARG A N 1
ATOM 2184 C CA . ARG A 1 279 ? 12.607 -23.268 2.073 1.00 75.69 279 ARG A CA 1
ATOM 2185 C C . ARG A 1 279 ? 13.920 -23.475 1.306 1.00 75.69 279 ARG A C 1
ATOM 2187 O O . ARG A 1 279 ? 14.584 -24.487 1.511 1.00 75.69 279 ARG A O 1
ATOM 2194 N N . MET A 1 280 ? 14.277 -22.566 0.401 1.00 76.06 280 MET A N 1
ATOM 2195 C CA . MET A 1 280 ? 15.524 -22.628 -0.356 1.00 76.06 280 MET A CA 1
ATOM 2196 C C . MET A 1 280 ? 16.660 -21.973 0.428 1.00 76.06 280 MET A C 1
ATOM 2198 O O . MET A 1 280 ? 16.490 -20.909 1.016 1.00 76.06 280 MET A O 1
ATOM 2202 N N . ALA A 1 281 ? 17.844 -22.584 0.393 1.00 70.88 281 ALA A N 1
ATOM 2203 C CA . ALA A 1 281 ? 19.050 -21.918 0.866 1.00 70.88 281 ALA A CA 1
ATOM 2204 C C . ALA A 1 281 ? 19.393 -20.744 -0.076 1.00 70.88 281 ALA A C 1
ATOM 2206 O O . ALA A 1 281 ? 19.226 -20.894 -1.297 1.00 70.88 281 ALA A O 1
ATOM 2207 N N . PRO A 1 282 ? 19.913 -19.614 0.434 1.00 62.94 282 PRO A N 1
ATOM 2208 C CA . PRO A 1 282 ? 20.434 -18.545 -0.410 1.00 62.94 282 PRO A CA 1
ATOM 2209 C C . PRO A 1 282 ? 21.399 -19.102 -1.471 1.00 62.94 282 PRO A C 1
ATOM 2211 O O . PRO A 1 282 ? 22.316 -19.859 -1.158 1.00 62.94 282 PRO A O 1
ATOM 2214 N N . GLY A 1 283 ? 21.171 -18.759 -2.742 1.00 63.69 283 GLY A N 1
ATOM 2215 C CA . GLY A 1 283 ? 22.030 -19.163 -3.866 1.00 63.69 283 GLY A CA 1
ATOM 2216 C C . GLY A 1 283 ? 21.608 -20.460 -4.554 1.00 63.69 283 GLY A C 1
ATOM 2217 O O . GLY A 1 283 ? 22.180 -20.826 -5.584 1.00 63.69 283 GLY A O 1
ATOM 2218 N N . THR A 1 284 ? 20.562 -21.119 -4.045 1.00 66.62 284 THR A N 1
ATOM 2219 C CA . THR A 1 284 ? 19.810 -22.124 -4.806 1.00 66.62 284 THR A CA 1
ATOM 2220 C C . THR A 1 284 ? 19.405 -21.534 -6.158 1.00 66.62 284 THR A C 1
ATOM 2222 O O . THR A 1 284 ? 19.012 -20.377 -6.246 1.00 66.62 284 THR A O 1
ATOM 2225 N N . SER A 1 285 ? 19.507 -22.310 -7.233 1.00 61.34 285 SER A N 1
ATOM 2226 C CA . SER A 1 285 ? 19.101 -21.866 -8.571 1.00 61.34 285 SER A CA 1
ATOM 2227 C C . SER A 1 285 ? 17.663 -22.298 -8.871 1.00 61.34 285 SER A C 1
ATOM 2229 O O . SER A 1 285 ? 17.329 -23.474 -8.706 1.00 61.34 285 SER A O 1
ATOM 2231 N N . ILE A 1 286 ? 16.812 -21.377 -9.338 1.00 65.69 286 ILE A N 1
ATOM 2232 C CA . ILE A 1 286 ? 15.434 -21.684 -9.760 1.00 65.69 286 ILE A CA 1
ATOM 2233 C C . ILE A 1 286 ? 15.502 -22.348 -11.140 1.00 65.69 286 ILE A C 1
ATOM 2235 O O . ILE A 1 286 ? 15.438 -21.711 -12.195 1.00 65.69 286 ILE A O 1
ATOM 2239 N N . GLY A 1 287 ? 15.664 -23.673 -11.122 1.00 51.47 287 GLY A N 1
ATOM 2240 C CA . GLY A 1 287 ? 15.836 -24.488 -12.325 1.00 51.47 287 GLY A CA 1
ATOM 2241 C C . GLY A 1 287 ? 14.609 -24.517 -13.242 1.00 51.47 287 GLY A C 1
ATOM 2242 O O . GLY A 1 287 ? 14.757 -24.679 -14.455 1.00 51.47 287 GLY A O 1
ATOM 2243 N N . ARG A 1 288 ? 13.398 -24.321 -12.702 1.00 53.16 288 ARG A N 1
ATOM 2244 C CA . ARG A 1 288 ? 12.157 -24.278 -13.486 1.00 53.16 288 ARG A CA 1
ATOM 2245 C C . ARG A 1 288 ? 11.070 -23.484 -12.766 1.00 53.16 288 ARG A C 1
ATOM 2247 O O . ARG A 1 288 ? 10.732 -23.820 -11.638 1.00 53.16 288 ARG A O 1
ATOM 2254 N N . ILE A 1 289 ? 10.479 -22.509 -13.452 1.00 54.88 289 ILE A N 1
ATOM 2255 C CA . ILE A 1 289 ? 9.121 -22.044 -13.145 1.00 54.88 289 ILE A CA 1
ATOM 2256 C C . ILE A 1 289 ? 8.197 -22.853 -14.053 1.00 54.88 289 ILE A C 1
ATOM 2258 O O . ILE A 1 289 ? 8.426 -22.928 -15.262 1.00 54.88 289 ILE A O 1
ATOM 2262 N N . ILE A 1 290 ? 7.214 -23.539 -13.474 1.00 49.12 290 ILE A N 1
ATOM 2263 C CA . ILE A 1 290 ? 6.321 -24.433 -14.216 1.00 49.12 290 ILE A CA 1
ATOM 2264 C C . ILE A 1 290 ? 4.922 -23.832 -14.188 1.00 49.12 290 ILE A C 1
ATOM 2266 O O . ILE A 1 290 ? 4.352 -23.660 -13.115 1.00 49.12 290 ILE A O 1
ATOM 2270 N N . LYS A 1 291 ? 4.361 -23.539 -15.364 1.00 39.09 291 LYS A N 1
ATOM 2271 C CA . LYS A 1 291 ? 2.915 -23.350 -15.493 1.00 39.09 291 LYS A CA 1
ATOM 2272 C C . LYS A 1 291 ? 2.271 -24.722 -15.282 1.00 39.09 291 LYS A C 1
ATOM 2274 O O . LYS A 1 291 ? 2.654 -25.667 -15.975 1.00 39.09 291 LYS A O 1
ATOM 2279 N N . ALA A 1 292 ? 1.358 -24.841 -14.319 1.00 38.28 292 ALA A N 1
ATOM 2280 C CA . ALA A 1 292 ? 0.574 -26.060 -14.152 1.00 38.28 292 ALA A CA 1
ATOM 2281 C C . ALA A 1 292 ? -0.184 -26.375 -15.457 1.00 38.28 292 ALA A C 1
ATOM 2283 O O . ALA A 1 292 ? -0.594 -25.463 -16.179 1.00 38.28 292 ALA A O 1
ATOM 2284 N N . SER A 1 293 ? -0.299 -27.664 -15.778 1.00 32.97 293 SER A N 1
ATOM 2285 C CA . SER A 1 293 ? -1.153 -28.134 -16.879 1.00 32.97 293 SER A CA 1
ATOM 2286 C C . SER A 1 293 ? -2.608 -28.171 -16.404 1.00 32.97 293 SER A C 1
ATOM 2288 O O . SER A 1 293 ? -2.831 -28.268 -15.199 1.00 32.97 293 SER A O 1
ATOM 2290 N N . GLU A 1 294 ? -3.558 -28.092 -17.339 1.00 36.66 294 GLU A N 1
ATOM 2291 C CA . GLU A 1 294 ? -4.972 -28.428 -17.084 1.00 36.66 294 GLU A CA 1
ATOM 2292 C C . GLU A 1 294 ? -5.148 -29.899 -16.664 1.00 36.66 294 GLU A C 1
ATOM 2294 O O . GLU A 1 294 ? -4.371 -30.745 -17.173 1.00 36.66 294 GLU A O 1
#